Protein AF-A0A183GSJ6-F1 (afdb_monomer_lite)

Structure (mmCIF, N/CA/C/O backbone):
data_AF-A0A183GSJ6-F1
#
_entry.id   AF-A0A183GSJ6-F1
#
loop_
_atom_site.group_PDB
_atom_site.id
_atom_site.type_symbol
_atom_site.label_atom_id
_atom_site.label_alt_id
_atom_site.label_comp_id
_atom_site.label_asym_id
_atom_site.label_entity_id
_atom_site.label_seq_id
_atom_site.pdbx_PDB_ins_code
_atom_site.Cartn_x
_atom_site.Cartn_y
_atom_site.Cartn_z
_atom_site.occupancy
_atom_site.B_iso_or_equiv
_atom_site.auth_seq_id
_atom_site.auth_comp_id
_atom_site.auth_asym_id
_atom_site.auth_atom_id
_atom_site.pdbx_PDB_model_num
ATOM 1 N N . MET A 1 1 ? -0.862 12.069 58.892 1.00 37.91 1 MET A N 1
ATOM 2 C CA . MET A 1 1 ? -1.834 12.410 57.830 1.00 37.91 1 MET A CA 1
ATOM 3 C C . MET A 1 1 ? -1.106 13.245 56.789 1.00 37.91 1 MET A C 1
ATOM 5 O O . MET A 1 1 ? -0.412 14.162 57.201 1.00 37.91 1 MET A O 1
ATOM 9 N N . GLY A 1 2 ? -1.237 12.895 55.503 1.00 33.00 2 GLY A N 1
ATOM 10 C CA . GLY A 1 2 ? -0.655 13.605 54.349 1.00 33.00 2 GLY A CA 1
ATOM 11 C C . GLY A 1 2 ? 0.635 12.958 53.819 1.00 33.00 2 GLY A C 1
ATOM 12 O O . GLY A 1 2 ? 1.710 13.320 54.272 1.00 33.00 2 GLY A O 1
ATOM 13 N N . THR A 1 3 ? 0.590 11.792 53.162 1.00 33.28 3 THR A N 1
ATOM 14 C CA . THR A 1 3 ? 0.435 11.569 51.699 1.00 33.28 3 THR A CA 1
ATOM 15 C C . THR A 1 3 ? 1.531 12.226 50.859 1.00 33.28 3 THR A C 1
ATOM 17 O O . THR A 1 3 ? 1.506 13.430 50.631 1.00 33.28 3 THR A O 1
ATOM 20 N N . GLY A 1 4 ? 2.480 11.401 50.402 1.00 29.03 4 GLY A N 1
ATOM 21 C CA . GLY A 1 4 ? 3.494 11.778 49.425 1.00 29.03 4 GLY A CA 1
ATOM 22 C C . GLY A 1 4 ? 2.902 11.925 48.026 1.00 29.03 4 GLY A C 1
ATOM 23 O O . GLY A 1 4 ? 2.077 11.115 47.603 1.00 29.03 4 GLY A O 1
ATOM 24 N N . GLU A 1 5 ? 3.345 12.956 47.318 1.00 31.77 5 GLU A N 1
ATOM 25 C CA . GLU A 1 5 ? 3.058 13.154 45.904 1.00 31.77 5 GLU A CA 1
ATOM 26 C C . GLU A 1 5 ? 4.161 12.480 45.083 1.00 31.77 5 GLU A C 1
ATOM 28 O O . GLU A 1 5 ? 5.325 12.879 45.102 1.00 31.77 5 GLU A O 1
ATOM 33 N N . GLY A 1 6 ? 3.782 11.393 44.406 1.00 29.83 6 GLY A N 1
ATOM 34 C CA . GLY A 1 6 ? 4.584 10.757 43.371 1.00 29.83 6 GLY A CA 1
ATOM 35 C C . GLY A 1 6 ? 4.582 11.615 42.109 1.00 29.83 6 GLY A C 1
ATOM 36 O O . GLY A 1 6 ? 3.532 12.082 41.669 1.00 29.83 6 GLY A O 1
ATOM 37 N N . GLY A 1 7 ? 5.770 11.822 41.542 1.00 28.75 7 GLY A N 1
ATOM 38 C CA . GLY A 1 7 ? 5.957 12.543 40.288 1.00 28.75 7 GLY A CA 1
ATOM 39 C C . GLY A 1 7 ? 5.257 11.874 39.094 1.00 28.75 7 GLY A C 1
ATOM 40 O O . GLY A 1 7 ? 4.914 10.689 39.150 1.00 28.75 7 GLY A O 1
ATOM 41 N N . PRO A 1 8 ? 5.045 12.618 37.994 1.00 32.28 8 PRO A N 1
ATOM 42 C CA . PRO A 1 8 ? 4.466 12.068 36.779 1.00 32.28 8 PRO A CA 1
ATOM 43 C C . PRO A 1 8 ? 5.428 11.037 36.181 1.00 32.28 8 PRO A C 1
ATOM 45 O O . PRO A 1 8 ? 6.561 11.352 35.822 1.00 32.28 8 PRO A O 1
ATOM 48 N N . GLY A 1 9 ? 4.957 9.791 36.130 1.00 29.70 9 GLY A N 1
ATOM 49 C CA . GLY A 1 9 ? 5.697 8.647 35.623 1.00 29.70 9 GLY A CA 1
ATOM 50 C C . GLY A 1 9 ? 6.172 8.859 34.190 1.00 29.70 9 GLY A C 1
ATOM 51 O O . GLY A 1 9 ? 5.402 9.223 33.301 1.00 29.70 9 GLY A O 1
ATOM 52 N N . GLU A 1 10 ? 7.459 8.596 33.999 1.00 26.48 10 GLU A N 1
ATOM 53 C CA . GLU A 1 10 ? 8.121 8.439 32.715 1.00 26.48 10 GLU A CA 1
ATOM 54 C C . GLU A 1 10 ? 7.337 7.467 31.821 1.00 26.48 10 GLU A C 1
ATOM 56 O O . GLU A 1 10 ? 7.168 6.285 32.130 1.00 26.48 10 GLU A O 1
ATOM 61 N N . GLY A 1 11 ? 6.860 7.968 30.683 1.00 28.75 11 GLY A N 1
ATOM 62 C CA . GLY A 1 11 ? 6.334 7.141 29.609 1.00 28.75 11 GLY A CA 1
ATOM 63 C C . GLY A 1 11 ? 7.472 6.422 28.890 1.00 28.75 11 GLY A C 1
ATOM 64 O O . GLY A 1 11 ? 8.090 6.978 27.986 1.00 28.75 11 GLY A O 1
ATOM 65 N N . GLY A 1 12 ? 7.719 5.168 29.249 1.00 22.52 12 GLY A N 1
ATOM 66 C CA . GLY A 1 12 ? 8.480 4.227 28.430 1.00 22.52 12 GLY A CA 1
ATOM 67 C C . GLY A 1 12 ? 7.889 2.820 28.527 1.00 22.52 12 GLY A C 1
ATOM 68 O O . GLY A 1 12 ? 7.066 2.563 29.405 1.00 22.52 12 GLY A O 1
ATOM 69 N N . PRO A 1 13 ? 8.335 1.849 27.714 1.00 27.42 13 PRO A N 1
ATOM 70 C CA . PRO A 1 13 ? 8.697 1.879 26.298 1.00 27.42 13 PRO A CA 1
ATOM 71 C C . PRO A 1 13 ? 7.526 1.342 25.438 1.00 27.42 13 PRO A C 1
ATOM 73 O O . PRO A 1 13 ? 6.734 0.525 25.909 1.00 27.42 13 PRO A O 1
ATOM 76 N N . VAL A 1 14 ? 7.425 1.706 24.153 1.00 27.14 14 VAL A N 1
ATOM 77 C CA . VAL A 1 14 ? 6.559 0.949 23.224 1.00 27.14 14 VAL A CA 1
ATOM 78 C C . VAL A 1 14 ? 7.188 -0.438 23.053 1.00 27.14 14 VAL A C 1
ATOM 80 O O . VAL A 1 14 ? 8.215 -0.598 22.392 1.00 27.14 14 VAL A O 1
ATOM 83 N N . ARG A 1 15 ? 6.632 -1.432 23.754 1.00 22.52 15 ARG A N 1
ATOM 84 C CA . ARG A 1 15 ? 7.090 -2.824 23.728 1.00 22.52 15 ARG A CA 1
ATOM 85 C C . ARG A 1 15 ? 6.714 -3.449 22.380 1.00 22.52 15 ARG A C 1
ATOM 87 O O . ARG A 1 15 ? 5.551 -3.458 22.009 1.00 22.52 15 ARG A O 1
ATOM 94 N N . LYS A 1 16 ? 7.718 -3.960 21.662 1.00 33.56 16 LYS A N 1
ATOM 95 C CA . LYS A 1 16 ? 7.611 -4.670 20.375 1.00 33.56 16 LYS A CA 1
ATOM 96 C C . LYS A 1 16 ? 7.153 -6.123 20.580 1.00 33.56 16 LYS A C 1
ATOM 98 O O . LYS A 1 16 ? 7.916 -6.847 21.209 1.00 33.56 16 LYS A O 1
ATOM 103 N N . VAL A 1 17 ? 6.021 -6.565 20.008 1.00 28.08 17 VAL A N 1
ATOM 104 C CA . VAL A 1 17 ? 5.696 -7.979 19.654 1.00 28.08 17 VAL A CA 1
ATOM 105 C C . VAL A 1 17 ? 4.543 -7.999 18.617 1.00 28.08 17 VAL A C 1
ATOM 107 O O . VAL A 1 17 ? 3.849 -7.000 18.492 1.00 28.08 17 VAL A O 1
ATOM 110 N N . PRO A 1 18 ? 4.324 -9.111 17.893 1.00 30.48 18 PRO A N 1
ATOM 111 C CA . PRO A 1 18 ? 4.588 -9.207 16.463 1.00 30.48 18 PRO A CA 1
ATOM 112 C C . PRO A 1 18 ? 3.660 -8.309 15.626 1.00 30.48 18 PRO A C 1
ATOM 114 O O . PRO A 1 18 ? 2.442 -8.476 15.595 1.00 30.48 18 PRO A O 1
ATOM 117 N N . VAL A 1 19 ? 4.284 -7.407 14.867 1.00 42.03 19 VAL A N 1
ATOM 118 C CA . VAL A 1 19 ? 3.719 -6.900 13.613 1.00 42.03 19 VAL A CA 1
ATOM 119 C C . VAL A 1 19 ? 3.239 -8.123 12.825 1.00 42.03 19 VAL A C 1
ATOM 121 O O . VAL A 1 19 ? 3.926 -9.150 12.860 1.00 42.03 19 VAL A O 1
ATOM 124 N N . MET A 1 20 ? 2.129 -8.021 12.086 1.00 46.78 20 MET A N 1
ATOM 125 C CA . MET A 1 20 ? 2.000 -8.819 10.863 1.00 46.78 20 MET A CA 1
ATOM 126 C C . MET A 1 20 ? 3.379 -8.886 10.226 1.00 46.78 20 MET A C 1
ATOM 128 O O . MET A 1 20 ? 3.999 -7.828 10.062 1.00 46.78 20 MET A O 1
ATOM 132 N N . GLY A 1 21 ? 3.918 -10.089 10.024 1.00 43.00 21 GLY A N 1
ATOM 133 C CA . GLY A 1 21 ? 5.300 -10.222 9.595 1.00 43.00 21 GLY A CA 1
ATOM 134 C C . GLY A 1 21 ? 5.465 -9.282 8.415 1.00 43.00 21 GLY A C 1
ATOM 135 O O . GLY A 1 21 ? 4.678 -9.328 7.478 1.00 43.00 21 GLY A O 1
ATOM 136 N N . THR A 1 22 ? 6.403 -8.344 8.467 1.00 49.62 22 THR A N 1
ATOM 137 C CA . THR A 1 22 ? 6.592 -7.402 7.356 1.00 49.62 22 THR A CA 1
ATOM 138 C C . THR A 1 22 ? 6.837 -8.171 6.043 1.00 49.62 22 THR A C 1
ATOM 140 O O . THR A 1 22 ? 6.512 -7.674 4.972 1.00 49.62 22 THR A O 1
ATOM 143 N N . GLY A 1 23 ? 7.270 -9.439 6.144 1.00 50.12 23 GLY A N 1
ATOM 144 C CA . GLY A 1 23 ? 7.326 -10.445 5.078 1.00 50.12 23 GLY A CA 1
ATOM 145 C C . GLY A 1 23 ? 5.994 -11.028 4.550 1.00 50.12 23 GLY A C 1
ATOM 146 O O . GLY A 1 23 ? 6.012 -11.726 3.543 1.00 50.12 23 GLY A O 1
ATOM 147 N N . GLU A 1 24 ? 4.847 -10.788 5.186 1.00 61.75 24 GLU A N 1
ATOM 148 C CA . GLU A 1 24 ? 3.535 -11.327 4.778 1.00 61.75 24 GLU A CA 1
ATOM 149 C C . GLU A 1 24 ? 2.849 -10.413 3.746 1.00 61.75 24 GLU A C 1
ATOM 151 O O . GLU A 1 24 ? 2.163 -10.873 2.826 1.00 61.75 24 GLU A O 1
ATOM 156 N N . VAL A 1 25 ? 3.079 -9.097 3.844 1.00 57.25 25 VAL A N 1
ATOM 157 C CA . VAL A 1 25 ? 2.537 -8.115 2.888 1.00 57.25 25 VAL A CA 1
ATOM 158 C C . VAL A 1 25 ? 3.371 -8.072 1.598 1.00 57.25 25 VAL A C 1
ATOM 160 O O . VAL A 1 25 ? 2.853 -7.702 0.547 1.00 57.25 25 VAL A O 1
ATOM 163 N N . GLY A 1 26 ? 4.623 -8.533 1.631 1.00 60.94 26 GLY A N 1
ATOM 164 C CA . GLY A 1 26 ? 5.514 -8.710 0.480 1.00 60.94 26 GLY A CA 1
ATOM 165 C C . GLY A 1 26 ? 6.829 -9.371 0.900 1.00 60.94 26 GLY A C 1
ATOM 166 O O . GLY A 1 26 ? 7.130 -9.433 2.087 1.00 60.94 26 GLY A O 1
ATOM 167 N N . GLY A 1 27 ? 7.636 -9.846 -0.050 1.00 76.56 27 GLY A N 1
ATOM 168 C CA . GLY A 1 27 ? 8.960 -10.387 0.264 1.00 76.56 27 GLY A CA 1
ATOM 169 C C . GLY A 1 27 ? 9.864 -9.302 0.856 1.00 76.56 27 GLY A C 1
ATOM 170 O O . GLY A 1 27 ? 9.914 -8.186 0.338 1.00 76.56 27 GLY A O 1
ATOM 171 N N . GLY A 1 28 ? 10.569 -9.606 1.946 1.00 83.50 28 GLY A N 1
ATOM 172 C CA . GLY A 1 28 ? 11.536 -8.676 2.527 1.00 83.50 28 GLY A CA 1
ATOM 173 C C . GLY A 1 28 ? 12.713 -8.462 1.577 1.00 83.50 28 GLY A C 1
ATOM 174 O O . GLY A 1 28 ? 13.398 -9.420 1.220 1.00 83.50 28 GLY A O 1
ATOM 175 N N . VAL A 1 29 ? 12.956 -7.215 1.172 1.00 88.62 29 VAL A N 1
ATOM 176 C CA . VAL A 1 29 ? 14.112 -6.834 0.349 1.00 88.62 29 VAL A CA 1
ATOM 177 C C . VAL A 1 29 ? 14.964 -5.806 1.076 1.00 88.62 29 VAL A C 1
ATOM 179 O O . VAL A 1 29 ? 14.470 -5.044 1.908 1.00 88.62 29 VAL A O 1
ATOM 182 N N . ARG A 1 30 ? 16.252 -5.762 0.731 1.00 91.56 30 ARG A N 1
ATOM 183 C CA . ARG A 1 30 ? 17.163 -4.691 1.134 1.00 91.56 30 ARG A CA 1
ATOM 184 C C . ARG A 1 30 ? 17.463 -3.811 -0.071 1.00 91.56 30 ARG A C 1
ATOM 186 O O . ARG A 1 30 ? 17.903 -4.311 -1.105 1.00 91.56 30 ARG A O 1
ATOM 193 N N . ILE A 1 31 ? 17.213 -2.514 0.061 1.00 90.94 31 ILE A N 1
ATOM 194 C CA . ILE A 1 31 ? 17.417 -1.537 -1.009 1.00 90.94 31 ILE A CA 1
ATOM 195 C C . ILE A 1 31 ? 18.905 -1.355 -1.277 1.00 90.94 31 ILE A C 1
ATOM 197 O O . ILE A 1 31 ? 19.694 -1.199 -0.350 1.00 90.94 31 ILE A O 1
ATOM 201 N N . GLY A 1 32 ? 19.291 -1.356 -2.552 1.00 87.75 32 GLY A N 1
ATOM 202 C CA . GLY A 1 32 ? 20.685 -1.240 -2.961 1.00 87.75 32 GLY A CA 1
ATOM 203 C C . GLY A 1 32 ? 21.206 -2.503 -3.635 1.00 87.75 32 GLY A C 1
ATOM 2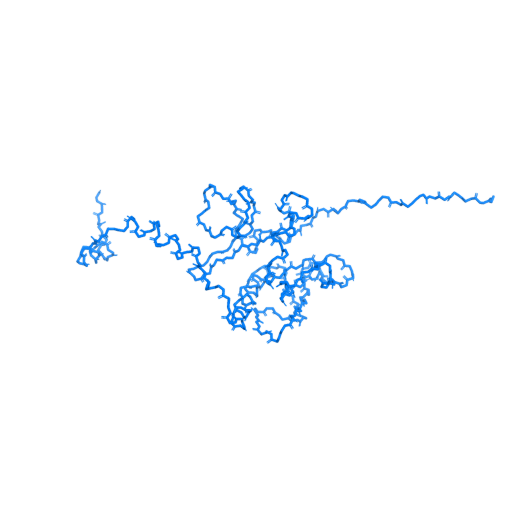04 O O . GLY A 1 32 ? 20.562 -3.053 -4.526 1.00 87.75 32 GLY A O 1
ATOM 205 N N . ARG A 1 33 ? 22.411 -2.945 -3.259 1.00 82.38 33 ARG A N 1
ATOM 206 C CA . ARG A 1 33 ? 23.098 -4.054 -3.938 1.00 82.38 33 ARG A CA 1
ATOM 207 C C . ARG A 1 33 ? 22.269 -5.337 -3.865 1.00 82.38 33 ARG A C 1
ATOM 209 O O . ARG A 1 33 ? 22.080 -5.901 -2.793 1.00 82.38 33 ARG A O 1
ATOM 216 N N . GLY A 1 34 ? 21.859 -5.817 -5.037 1.00 85.25 34 GLY A N 1
ATOM 217 C CA . GLY A 1 34 ? 21.083 -7.047 -5.205 1.00 85.25 34 GLY A CA 1
ATOM 218 C C . GLY A 1 34 ? 19.575 -6.833 -5.369 1.00 85.25 34 GLY A C 1
ATOM 219 O O . GLY A 1 34 ? 18.879 -7.798 -5.667 1.00 85.25 34 GLY A O 1
ATOM 220 N N . HIS A 1 35 ? 19.070 -5.603 -5.228 1.00 89.94 35 HIS A N 1
ATOM 221 C CA . HIS A 1 35 ? 17.684 -5.260 -5.543 1.00 89.94 35 HIS A CA 1
ATOM 222 C C . HIS A 1 35 ? 17.620 -4.337 -6.765 1.00 89.94 35 HIS A C 1
ATOM 224 O O . HIS A 1 35 ? 18.039 -3.185 -6.706 1.00 89.94 35 HIS A O 1
ATOM 230 N N . GLU A 1 36 ? 17.072 -4.846 -7.868 1.00 87.75 36 GLU A N 1
ATOM 231 C CA . GLU A 1 36 ? 16.917 -4.107 -9.136 1.00 87.75 36 GLU A CA 1
ATOM 232 C C . GLU A 1 36 ? 15.496 -3.542 -9.331 1.00 87.75 36 GLU A C 1
ATOM 234 O O . GLU A 1 36 ? 15.208 -2.856 -10.316 1.00 87.75 36 GLU A O 1
ATOM 239 N N . GLY A 1 37 ? 14.594 -3.834 -8.391 1.00 89.94 37 GLY A N 1
ATOM 240 C CA . GLY A 1 37 ? 13.210 -3.377 -8.408 1.00 89.94 37 GLY A CA 1
ATOM 241 C C . GLY A 1 37 ? 13.047 -1.909 -8.021 1.00 89.94 37 GLY A C 1
ATOM 242 O O . GLY A 1 37 ? 14.006 -1.201 -7.707 1.00 89.94 37 GLY A O 1
ATOM 243 N N . TYR A 1 38 ? 11.801 -1.444 -8.071 1.00 91.62 38 TYR A N 1
ATOM 244 C CA . TYR A 1 38 ? 11.425 -0.085 -7.705 1.00 91.62 38 TYR A CA 1
ATOM 245 C C . TYR A 1 38 ? 11.759 0.216 -6.230 1.00 91.62 38 TYR A C 1
ATOM 247 O O . TYR A 1 38 ? 11.144 -0.371 -5.337 1.00 91.62 38 TYR A O 1
ATOM 255 N N . PRO A 1 39 ? 12.662 1.177 -5.941 1.00 91.62 39 PRO A N 1
ATOM 256 C CA . PRO A 1 39 ? 13.169 1.382 -4.586 1.00 91.62 39 PRO A CA 1
ATOM 257 C C . PRO A 1 39 ? 12.289 2.285 -3.708 1.00 91.62 39 PRO A C 1
ATOM 259 O O . PRO A 1 39 ? 12.657 2.563 -2.571 1.00 91.62 39 PRO A O 1
ATOM 262 N N . GLY A 1 40 ? 11.184 2.836 -4.226 1.00 90.44 40 GLY A N 1
ATOM 263 C CA . GLY A 1 40 ? 10.295 3.719 -3.449 1.00 90.44 40 GLY A CA 1
ATOM 264 C C . GLY A 1 40 ? 10.908 5.051 -3.007 1.00 90.44 40 GLY A C 1
ATOM 265 O O . GLY A 1 40 ? 10.308 5.778 -2.231 1.00 90.44 40 GLY A O 1
ATOM 266 N N . GLY A 1 41 ? 12.116 5.392 -3.467 1.00 90.19 41 GLY A N 1
ATOM 267 C CA . GLY A 1 41 ? 12.860 6.531 -2.919 1.00 90.19 41 GLY A CA 1
ATOM 268 C C . GLY A 1 41 ? 13.405 6.285 -1.506 1.00 90.19 41 GLY A C 1
ATOM 269 O O . GLY A 1 41 ? 13.804 7.237 -0.832 1.00 90.19 41 GLY A O 1
ATOM 270 N N . LEU A 1 42 ? 13.438 5.027 -1.051 1.00 90.50 42 LEU A N 1
ATOM 271 C CA . LEU A 1 42 ? 14.088 4.652 0.197 1.00 90.50 42 LEU A CA 1
ATOM 272 C C . LEU A 1 42 ? 15.617 4.770 0.092 1.00 90.50 42 LEU A C 1
ATOM 274 O O . LEU A 1 42 ? 16.188 4.528 -0.977 1.00 90.50 42 LEU A O 1
ATOM 278 N N . PRO A 1 43 ? 16.304 5.104 1.200 1.00 89.19 43 PRO A N 1
ATOM 279 C CA . PRO A 1 43 ? 17.759 5.095 1.246 1.00 89.19 43 PRO A CA 1
ATOM 280 C C . PRO A 1 43 ? 18.345 3.703 0.989 1.00 89.19 43 PRO A C 1
ATOM 282 O O . PRO A 1 43 ? 17.723 2.675 1.272 1.00 89.19 43 PRO A O 1
ATOM 285 N N . TYR A 1 44 ? 19.591 3.683 0.525 1.00 90.12 44 TYR A N 1
ATOM 286 C CA . TYR A 1 44 ? 20.392 2.467 0.416 1.00 90.12 44 TYR A CA 1
ATOM 287 C C . TYR A 1 44 ? 20.491 1.740 1.777 1.00 90.12 44 TYR A C 1
ATOM 289 O O . TYR A 1 44 ? 20.501 2.385 2.824 1.00 90.12 44 TYR A O 1
ATOM 297 N N . ASP A 1 45 ? 20.539 0.407 1.751 1.00 89.38 45 ASP A N 1
ATOM 298 C CA . ASP A 1 45 ? 20.517 -0.518 2.896 1.00 89.38 45 ASP A CA 1
ATOM 299 C C . ASP A 1 45 ? 19.228 -0.522 3.743 1.00 89.38 45 ASP A C 1
ATOM 301 O O . ASP A 1 45 ? 19.168 -1.193 4.775 1.00 89.38 45 ASP A O 1
ATOM 305 N N . THR A 1 46 ? 18.157 0.145 3.299 1.00 90.31 46 THR A N 1
ATOM 306 C CA . THR A 1 46 ? 16.852 0.072 3.979 1.00 90.31 46 THR A CA 1
ATOM 307 C C . THR A 1 46 ? 16.178 -1.276 3.722 1.00 90.31 46 THR A C 1
ATOM 309 O O . THR A 1 46 ? 16.089 -1.717 2.577 1.00 90.31 46 THR A O 1
ATOM 312 N N . GLU A 1 47 ? 15.664 -1.922 4.770 1.00 91.50 47 GLU A N 1
ATOM 313 C CA . GLU A 1 47 ? 14.822 -3.114 4.636 1.00 91.50 47 GLU A CA 1
ATOM 314 C C . GLU A 1 47 ? 13.353 -2.731 4.489 1.00 91.50 47 GLU A C 1
ATOM 316 O O . GLU A 1 47 ? 12.801 -2.011 5.324 1.00 91.50 47 GLU A O 1
ATOM 321 N N . ALA A 1 48 ? 12.691 -3.249 3.460 1.00 90.69 48 ALA A N 1
ATOM 322 C CA . ALA A 1 48 ? 11.289 -2.959 3.199 1.00 90.69 48 ALA A CA 1
ATOM 323 C C . ALA A 1 48 ? 10.551 -4.187 2.648 1.00 90.69 48 ALA A C 1
ATOM 325 O O . ALA A 1 48 ? 11.137 -4.977 1.903 1.00 90.69 48 ALA A O 1
ATOM 326 N N . PRO A 1 49 ? 9.258 -4.351 2.973 1.00 93.12 49 PRO A N 1
ATOM 327 C CA . PRO A 1 49 ? 8.379 -5.249 2.242 1.00 93.12 49 PRO A CA 1
ATOM 328 C C . PRO A 1 49 ? 8.239 -4.779 0.803 1.00 93.12 49 PRO A C 1
ATOM 330 O O . PRO A 1 49 ? 7.924 -3.612 0.547 1.00 93.12 49 PRO A O 1
ATOM 333 N N . TYR A 1 50 ? 8.428 -5.704 -0.126 1.00 92.44 50 TYR A N 1
ATOM 334 C CA . TYR A 1 50 ? 8.332 -5.436 -1.547 1.00 92.44 50 TYR A CA 1
ATOM 335 C C . TYR A 1 50 ? 7.537 -6.535 -2.246 1.00 92.44 50 TYR A C 1
ATOM 337 O O . TYR A 1 50 ? 7.656 -7.726 -1.950 1.00 92.44 50 TYR A O 1
ATOM 345 N N . TYR A 1 51 ? 6.702 -6.125 -3.188 1.00 91.75 51 TYR A N 1
ATOM 346 C CA . TYR A 1 51 ? 5.907 -7.009 -4.018 1.00 91.75 51 TYR A CA 1
ATOM 347 C C . TYR A 1 51 ? 6.071 -6.616 -5.481 1.00 91.75 51 TYR A C 1
ATOM 349 O O . TYR A 1 51 ? 5.972 -5.440 -5.834 1.00 91.75 51 TYR A O 1
ATOM 357 N N . ALA A 1 52 ? 6.270 -7.616 -6.335 1.00 90.62 52 ALA A N 1
ATOM 358 C CA . ALA A 1 52 ? 6.348 -7.437 -7.773 1.00 90.62 52 ALA A CA 1
ATOM 359 C C . ALA A 1 52 ? 5.508 -8.480 -8.505 1.00 90.62 52 ALA A C 1
ATOM 361 O O . ALA A 1 52 ? 5.557 -9.673 -8.211 1.00 90.62 52 ALA A O 1
ATOM 362 N N . ALA A 1 53 ? 4.789 -7.998 -9.506 1.00 89.06 53 ALA A N 1
ATOM 363 C CA . ALA A 1 53 ? 4.100 -8.755 -10.534 1.00 89.06 53 ALA A CA 1
ATOM 364 C C . ALA A 1 53 ? 4.485 -8.166 -11.907 1.00 89.06 53 ALA A C 1
ATOM 366 O O . ALA A 1 53 ? 5.060 -7.075 -11.972 1.00 89.06 53 ALA A O 1
ATOM 367 N N . PRO A 1 54 ? 4.178 -8.837 -13.032 1.00 85.69 54 PRO A N 1
ATOM 368 C CA . PRO A 1 54 ? 4.530 -8.331 -14.361 1.00 85.69 54 PRO A CA 1
ATOM 369 C C . PRO A 1 54 ? 4.036 -6.903 -14.659 1.00 85.69 54 PRO A C 1
ATOM 371 O O . PRO A 1 54 ? 4.687 -6.178 -15.414 1.00 85.69 54 PRO A O 1
ATOM 374 N N . ASP A 1 55 ? 2.915 -6.495 -14.055 1.00 85.00 55 ASP A N 1
ATOM 375 C CA . ASP A 1 55 ? 2.235 -5.213 -14.268 1.00 85.00 55 ASP A CA 1
ATOM 376 C C . ASP A 1 55 ? 2.265 -4.272 -13.046 1.00 85.00 55 ASP A C 1
ATOM 378 O O . ASP A 1 55 ? 1.666 -3.196 -13.085 1.00 85.00 55 ASP A O 1
ATOM 382 N N . THR A 1 56 ? 2.908 -4.668 -11.943 1.00 89.44 56 THR A N 1
ATOM 383 C CA . THR A 1 56 ? 2.813 -3.951 -10.664 1.00 89.44 56 THR A CA 1
ATOM 384 C C . THR A 1 56 ? 4.098 -4.099 -9.863 1.00 89.44 56 THR A C 1
ATOM 386 O O . THR A 1 56 ? 4.601 -5.201 -9.685 1.00 89.44 56 THR A O 1
ATOM 389 N N . GLU A 1 57 ? 4.590 -2.995 -9.312 1.00 91.56 57 GLU A N 1
ATOM 390 C CA . GLU A 1 57 ? 5.585 -3.003 -8.240 1.00 91.56 57 GLU A CA 1
ATOM 391 C C . GLU A 1 57 ? 5.046 -2.181 -7.075 1.00 91.56 57 GLU A C 1
ATOM 393 O O . GLU A 1 57 ? 4.467 -1.110 -7.278 1.00 91.56 57 GLU A O 1
ATOM 398 N N . LEU A 1 58 ? 5.228 -2.694 -5.865 1.00 92.38 58 LEU A N 1
ATOM 399 C CA . LEU A 1 58 ? 4.797 -2.073 -4.624 1.00 92.38 58 LEU A CA 1
ATOM 400 C C . LEU A 1 58 ? 5.906 -2.221 -3.590 1.00 92.38 58 LEU A C 1
ATOM 402 O O . LEU A 1 58 ? 6.460 -3.303 -3.410 1.00 92.38 58 LEU A O 1
ATOM 406 N N . ILE A 1 59 ? 6.180 -1.138 -2.879 1.00 93.50 59 ILE A N 1
ATOM 407 C CA . ILE A 1 59 ? 7.105 -1.115 -1.757 1.00 93.50 59 ILE A CA 1
ATOM 408 C C . ILE A 1 59 ? 6.451 -0.388 -0.591 1.00 93.50 59 ILE A C 1
ATOM 410 O O . ILE A 1 59 ? 5.772 0.617 -0.791 1.00 93.50 59 ILE A O 1
ATOM 414 N N . PHE A 1 60 ? 6.628 -0.913 0.619 1.00 93.69 60 PHE A N 1
ATOM 415 C CA . PHE A 1 60 ? 6.037 -0.336 1.822 1.00 93.69 60 PHE A CA 1
ATOM 416 C C . PHE A 1 60 ? 7.063 0.481 2.607 1.00 93.69 60 PHE A C 1
ATOM 418 O O . PHE A 1 60 ? 8.094 -0.038 3.041 1.00 93.69 60 PHE A O 1
ATOM 425 N N . HIS A 1 61 ? 6.739 1.746 2.877 1.00 93.81 61 HIS A N 1
ATOM 426 C CA . HIS A 1 61 ? 7.473 2.580 3.825 1.00 93.81 61 HIS A CA 1
ATOM 427 C C . HIS A 1 61 ? 7.096 2.216 5.268 1.00 93.81 61 HIS A C 1
ATOM 429 O O . HIS A 1 61 ? 6.184 2.781 5.869 1.00 93.81 61 HIS A O 1
ATOM 435 N N . VAL A 1 62 ? 7.806 1.246 5.848 1.00 92.19 62 VAL A N 1
ATOM 436 C CA . VAL A 1 62 ? 7.533 0.777 7.215 1.00 92.19 62 VAL A CA 1
ATOM 437 C C . VAL A 1 62 ? 8.209 1.688 8.241 1.00 92.19 62 VAL A C 1
ATOM 439 O O . VAL A 1 62 ? 9.433 1.722 8.357 1.00 92.19 62 VAL A O 1
ATOM 442 N N . SER A 1 63 ? 7.417 2.393 9.050 1.00 89.38 63 SER A N 1
ATOM 443 C CA . SER A 1 63 ? 7.900 3.402 10.011 1.00 89.38 63 SER A CA 1
ATOM 444 C C . SER A 1 63 ? 8.960 2.904 11.006 1.00 89.38 63 SER A C 1
ATOM 446 O O . SER A 1 63 ? 9.853 3.662 11.405 1.00 89.38 63 SER A O 1
ATOM 448 N N . THR A 1 64 ? 8.889 1.628 11.392 1.00 87.19 64 THR A N 1
ATOM 449 C CA . THR A 1 64 ? 9.842 0.971 12.298 1.00 87.19 64 THR A CA 1
ATOM 450 C C . THR A 1 64 ? 11.138 0.540 11.613 1.00 87.19 64 THR A C 1
ATOM 452 O O . THR A 1 64 ? 12.128 0.331 12.311 1.00 87.19 64 THR A O 1
ATOM 455 N N . HIS A 1 65 ? 11.150 0.431 10.281 1.00 86.81 65 HIS A N 1
ATOM 456 C CA . HIS A 1 65 ? 12.335 0.103 9.483 1.00 86.81 65 HIS A CA 1
ATOM 457 C C . HIS A 1 65 ? 13.096 1.358 9.028 1.00 86.81 65 HIS A C 1
ATOM 459 O O . HIS A 1 65 ? 14.279 1.284 8.708 1.00 86.81 65 HIS A O 1
ATOM 465 N N . LEU A 1 66 ? 12.440 2.523 9.024 1.00 86.06 66 LEU A N 1
ATOM 466 C CA . LEU A 1 66 ? 13.087 3.791 8.698 1.00 86.06 66 LEU A CA 1
ATOM 467 C C . LEU A 1 66 ? 14.025 4.243 9.825 1.00 86.06 66 LEU A C 1
ATOM 469 O O . LEU A 1 66 ? 13.653 4.264 11.006 1.00 86.06 66 LEU A O 1
ATOM 473 N N . SER A 1 67 ? 15.231 4.659 9.448 1.00 85.00 67 SER A N 1
ATOM 474 C CA . SER A 1 67 ? 16.212 5.288 10.331 1.00 85.00 67 SER A CA 1
ATOM 475 C C . SER A 1 67 ? 16.020 6.811 10.387 1.00 85.00 67 SER A C 1
ATOM 477 O O . SER A 1 67 ? 15.258 7.386 9.610 1.00 85.00 67 SER A O 1
ATOM 479 N N . GLY A 1 68 ? 16.690 7.465 11.338 1.00 85.50 68 GLY A N 1
ATOM 480 C CA . GLY A 1 68 ? 16.661 8.922 11.470 1.00 85.50 68 GLY A CA 1
ATOM 481 C C . GLY A 1 68 ? 15.632 9.472 12.457 1.00 85.50 68 GLY A C 1
ATOM 482 O O . GLY A 1 68 ? 14.920 8.726 13.140 1.00 85.50 68 GLY A O 1
ATOM 483 N N . ASP A 1 69 ? 15.600 10.801 12.552 1.00 88.38 69 ASP A N 1
ATOM 484 C CA . ASP A 1 69 ? 14.667 11.536 13.403 1.00 88.38 69 ASP A CA 1
ATOM 485 C C . ASP A 1 69 ? 13.232 11.510 12.845 1.00 88.38 69 ASP A C 1
ATOM 487 O O . ASP A 1 69 ? 12.957 10.998 11.757 1.00 88.38 69 ASP A O 1
ATOM 491 N N . VAL A 1 70 ? 12.286 12.057 13.612 1.00 83.38 70 VAL A N 1
ATOM 492 C CA . VAL A 1 70 ? 10.876 12.123 13.204 1.00 83.38 70 VAL A CA 1
ATOM 493 C C . VAL A 1 70 ? 10.760 12.805 11.836 1.00 83.38 70 VAL A C 1
ATOM 495 O O . VAL A 1 70 ? 10.195 12.231 10.911 1.00 83.38 70 VAL A O 1
ATOM 498 N N . THR A 1 71 ? 11.374 13.970 11.656 1.00 84.56 71 THR A N 1
ATOM 499 C CA . THR A 1 71 ? 11.310 14.744 10.409 1.00 84.56 71 THR A CA 1
ATOM 500 C C . THR A 1 71 ? 11.765 13.945 9.184 1.00 84.56 71 THR A C 1
ATOM 502 O O . THR A 1 71 ? 11.150 14.039 8.122 1.00 84.56 71 THR A O 1
ATOM 505 N N . GLN A 1 72 ? 12.822 13.141 9.308 1.00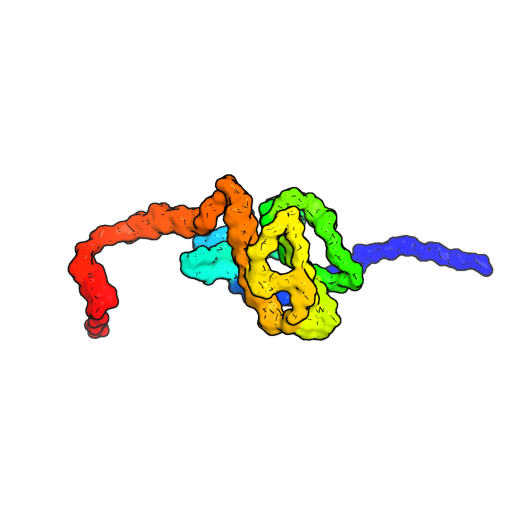 84.06 72 GLN A N 1
ATOM 506 C CA . GLN A 1 72 ? 13.334 12.289 8.234 1.00 84.06 72 GLN A CA 1
ATOM 507 C C . GLN A 1 72 ? 12.346 11.179 7.872 1.00 84.06 72 GLN A C 1
ATOM 509 O O . GLN A 1 72 ? 12.029 11.011 6.696 1.00 84.06 72 GLN A O 1
ATOM 514 N N . LYS A 1 73 ? 11.782 10.482 8.865 1.00 85.00 73 LYS A N 1
ATOM 515 C CA . LYS A 1 73 ? 10.769 9.437 8.629 1.00 85.00 73 LYS A CA 1
ATOM 516 C C . LYS A 1 73 ? 9.518 9.994 7.952 1.00 85.00 73 LYS A C 1
ATOM 518 O O . LYS A 1 73 ? 8.954 9.361 7.060 1.00 85.00 73 LYS A O 1
ATOM 523 N N . TRP A 1 74 ? 9.125 11.209 8.331 1.00 84.38 74 TRP A N 1
ATOM 524 C CA . TRP A 1 74 ? 7.981 11.912 7.755 1.00 84.38 74 TRP A CA 1
ATOM 525 C C . TRP A 1 74 ? 8.140 12.230 6.268 1.00 84.38 74 TRP A C 1
ATOM 527 O O . TRP A 1 74 ? 7.142 12.250 5.556 1.00 84.38 74 TRP A O 1
ATOM 537 N N . LYS A 1 75 ? 9.365 12.425 5.766 1.00 85.56 75 LYS A N 1
ATOM 538 C CA . LYS A 1 75 ? 9.600 12.646 4.328 1.00 85.56 75 LYS A CA 1
ATOM 539 C C . LYS A 1 75 ? 9.287 11.420 3.473 1.00 85.56 75 LYS A C 1
ATOM 541 O O . LYS A 1 75 ? 9.002 11.581 2.291 1.00 85.56 75 LYS A O 1
ATOM 546 N N . HIS A 1 76 ? 9.356 10.226 4.054 1.00 83.38 76 HIS A N 1
ATOM 547 C CA . HIS A 1 76 ? 9.020 8.989 3.359 1.00 83.38 76 HIS A CA 1
ATOM 548 C C . HIS A 1 76 ? 7.529 8.687 3.506 1.00 83.38 76 HIS A C 1
ATOM 550 O O . HIS A 1 76 ? 6.815 8.673 2.517 1.00 83.38 76 HIS A O 1
ATOM 556 N N . ILE A 1 77 ? 7.041 8.563 4.743 1.00 86.69 77 ILE A N 1
ATOM 557 C CA . ILE A 1 77 ? 5.656 8.141 5.015 1.00 86.69 77 ILE A CA 1
ATOM 558 C C . ILE A 1 77 ? 4.649 9.229 4.632 1.00 86.69 77 ILE A C 1
ATOM 560 O O . ILE A 1 77 ? 3.578 8.948 4.121 1.00 86.69 77 ILE A O 1
ATOM 564 N N . GLY A 1 78 ? 4.966 10.496 4.906 1.00 87.06 78 GLY A N 1
ATOM 565 C CA . GLY A 1 78 ? 3.999 11.582 4.789 1.00 87.06 78 GLY A CA 1
ATOM 566 C C . GLY A 1 78 ? 3.601 11.921 3.355 1.00 87.06 78 GLY A C 1
ATOM 567 O O . GLY A 1 78 ? 2.647 12.670 3.188 1.00 87.06 78 GLY A O 1
ATOM 568 N N . ASN A 1 79 ? 4.313 11.415 2.346 1.00 89.38 79 ASN A N 1
ATOM 569 C CA . ASN A 1 79 ? 4.072 11.718 0.933 1.00 89.38 79 ASN A CA 1
ATOM 570 C C . ASN A 1 79 ? 3.290 10.622 0.195 1.00 89.38 79 ASN A C 1
ATOM 572 O O . ASN A 1 79 ? 3.043 10.777 -1.001 1.00 89.38 79 ASN A O 1
ATOM 576 N N . ASP A 1 80 ? 2.910 9.545 0.883 1.00 91.44 80 ASP A N 1
ATOM 577 C CA . ASP A 1 80 ? 2.201 8.423 0.275 1.00 91.44 80 ASP A CA 1
ATOM 578 C C . ASP A 1 80 ? 0.690 8.696 0.201 1.00 91.44 80 ASP A C 1
ATOM 580 O O . ASP A 1 80 ? 0.092 9.286 1.104 1.00 91.44 80 ASP A O 1
ATOM 584 N N . GLU A 1 81 ? 0.048 8.251 -0.882 1.00 92.56 81 GLU A N 1
ATOM 585 C CA . GLU A 1 81 ? -1.390 8.455 -1.084 1.00 92.56 81 GLU A CA 1
ATOM 586 C C . GLU A 1 81 ? -2.265 7.464 -0.302 1.00 92.56 81 GLU A C 1
ATOM 588 O O . GLU A 1 81 ? -3.401 7.781 0.066 1.00 92.56 81 GLU A O 1
ATOM 593 N N . VAL A 1 82 ? -1.729 6.267 -0.034 1.00 95.00 82 VAL A N 1
ATOM 594 C CA . VAL A 1 82 ? 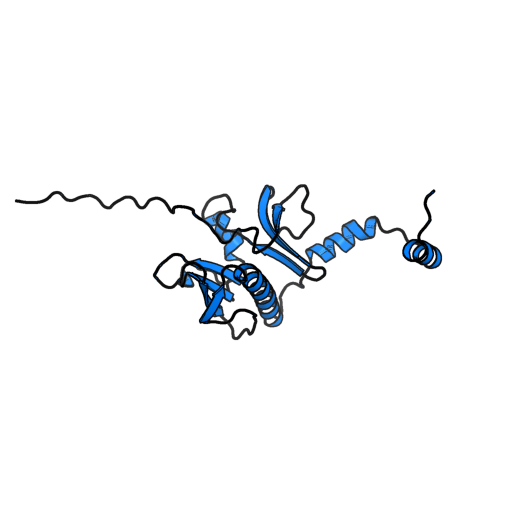-2.390 5.202 0.729 1.00 95.00 82 VAL A CA 1
ATOM 595 C C . VAL A 1 82 ? -1.589 4.909 1.988 1.00 95.00 82 VAL A C 1
ATOM 597 O O . VAL A 1 82 ? -0.432 4.504 1.913 1.00 95.00 82 VAL A O 1
ATOM 600 N N . HIS A 1 83 ? -2.215 5.052 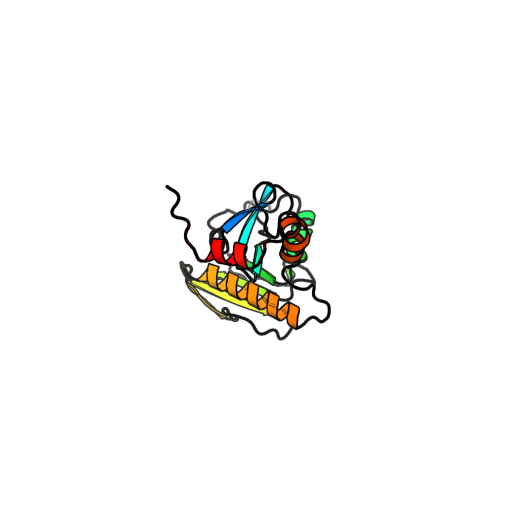3.151 1.00 95.56 83 HIS A N 1
ATOM 601 C CA . HIS A 1 83 ? -1.626 4.680 4.433 1.00 95.56 83 HIS A CA 1
ATOM 602 C C . HIS A 1 83 ? -2.304 3.432 4.994 1.00 95.56 83 HIS A C 1
ATOM 604 O O . HIS A 1 83 ? -3.531 3.338 5.009 1.00 95.56 83 HIS A O 1
ATOM 610 N N . VAL A 1 84 ? -1.502 2.510 5.528 1.00 96.06 84 VAL A N 1
ATOM 611 C CA . VAL A 1 84 ? -1.982 1.378 6.328 1.00 96.06 84 VAL A CA 1
ATOM 612 C C . VAL A 1 84 ? -1.502 1.563 7.760 1.00 96.06 84 VAL A C 1
ATOM 614 O O . VAL A 1 84 ? -0.308 1.731 8.006 1.00 96.06 84 VAL A O 1
ATOM 617 N N . VAL A 1 85 ? -2.431 1.534 8.708 1.00 94.56 85 VAL A N 1
ATOM 618 C CA . VAL A 1 85 ? -2.154 1.723 10.130 1.00 94.56 85 VAL A CA 1
ATOM 619 C C . VAL A 1 85 ? -2.552 0.477 10.894 1.00 94.56 85 VAL A C 1
ATOM 621 O O . VAL A 1 85 ? -3.701 0.058 10.856 1.00 94.56 85 VAL A O 1
ATOM 624 N N . TRP A 1 86 ? -1.609 -0.072 11.647 1.00 91.38 86 TRP A N 1
ATOM 625 C CA . TRP A 1 86 ? -1.886 -1.082 12.659 1.00 91.38 86 TRP A CA 1
ATOM 626 C C . TRP A 1 86 ? -2.146 -0.398 14.000 1.00 91.38 86 TRP A C 1
ATOM 628 O O . TRP A 1 86 ? -1.260 0.282 14.523 1.00 91.38 86 TRP A O 1
ATOM 638 N N . SER A 1 87 ? -3.348 -0.558 14.555 1.00 87.12 87 SER A N 1
ATOM 639 C CA . SER A 1 87 ? -3.704 0.011 15.856 1.00 87.12 87 SER A CA 1
ATOM 640 C C . SER A 1 87 ? -3.843 -1.077 16.915 1.00 87.12 87 SER A C 1
ATOM 642 O O . SER A 1 87 ? -4.712 -1.944 16.837 1.00 87.12 87 SER A O 1
ATOM 644 N N . GLU A 1 88 ? -3.020 -0.974 17.957 1.00 83.44 88 GLU A N 1
ATOM 645 C CA . GLU A 1 88 ? -3.164 -1.752 19.198 1.00 83.44 88 GLU A CA 1
ATOM 646 C C . GLU A 1 88 ? -3.903 -0.970 20.289 1.00 83.44 88 GLU A C 1
ATOM 648 O O . GLU A 1 88 ? -4.170 -1.480 21.378 1.00 83.44 88 GLU A O 1
ATOM 653 N N . HIS A 1 89 ? -4.217 0.296 20.020 1.00 80.31 89 HIS A N 1
ATOM 654 C CA . HIS A 1 89 ? -4.902 1.143 20.976 1.00 80.31 89 HIS A CA 1
ATOM 655 C C . HIS A 1 89 ? -6.393 0.813 21.020 1.00 80.31 89 HIS A C 1
ATOM 657 O O . HIS A 1 89 ? -7.034 0.591 19.999 1.00 80.31 89 HIS A O 1
ATOM 663 N N . SER A 1 90 ? -6.964 0.871 22.225 1.00 76.62 90 SER A N 1
ATOM 664 C CA . SER A 1 90 ? -8.409 0.740 22.443 1.00 76.62 90 SER A CA 1
ATOM 665 C C . SER A 1 90 ? -9.211 1.928 21.908 1.00 76.62 90 SER A C 1
ATOM 667 O O . SER A 1 90 ? -10.428 1.841 21.760 1.00 76.62 90 SER A O 1
ATOM 669 N N . LYS A 1 91 ? -8.542 3.057 21.656 1.00 86.44 91 LYS A N 1
ATOM 670 C CA . LYS A 1 91 ? -9.155 4.244 21.065 1.00 86.44 91 LYS A CA 1
ATOM 671 C C . LYS A 1 91 ? -9.069 4.155 19.541 1.00 86.44 91 LYS A C 1
ATOM 673 O O . LYS A 1 91 ? -7.998 3.800 19.044 1.00 86.44 91 LYS A O 1
ATOM 678 N N . PRO A 1 92 ? -10.130 4.555 18.815 1.00 86.00 92 PRO A N 1
ATOM 679 C CA . PRO A 1 92 ? -10.078 4.650 17.364 1.00 86.00 92 PRO A CA 1
ATOM 680 C C . PRO A 1 92 ? -8.891 5.504 16.924 1.00 86.00 92 PRO A C 1
ATOM 682 O O . PRO A 1 92 ? -8.668 6.595 17.463 1.00 86.00 92 PRO A O 1
ATOM 685 N N . TYR A 1 93 ? -8.136 5.015 15.938 1.00 90.62 93 TYR A N 1
ATOM 686 C CA . TYR A 1 93 ? -7.090 5.819 15.310 1.00 90.62 93 TYR A CA 1
ATOM 687 C C . TYR A 1 93 ? -7.697 7.117 14.763 1.00 90.62 93 TYR A C 1
ATOM 689 O O . TYR A 1 93 ? -8.839 7.124 14.313 1.00 90.62 93 TYR A O 1
ATOM 697 N N . ARG A 1 94 ? -6.960 8.222 14.795 1.00 89.06 94 ARG A N 1
ATOM 698 C CA . ARG A 1 94 ? -7.431 9.504 14.255 1.00 89.06 94 ARG A CA 1
ATOM 699 C C . ARG A 1 94 ? -6.597 9.875 13.045 1.00 89.06 94 ARG A C 1
ATOM 701 O O . ARG A 1 94 ? -5.372 9.853 13.156 1.00 89.06 94 ARG A O 1
ATOM 708 N N . ARG A 1 95 ? -7.228 10.268 11.937 1.00 87.88 95 ARG A N 1
ATOM 709 C CA . ARG A 1 95 ? -6.535 10.691 10.709 1.00 87.88 95 ARG A CA 1
ATOM 710 C C . ARG A 1 95 ? -5.509 11.794 10.972 1.00 87.88 95 ARG A C 1
ATOM 712 O O . ARG A 1 95 ? -4.395 11.734 10.464 1.00 87.88 95 ARG A O 1
ATOM 719 N N . GLU A 1 96 ? -5.846 12.738 11.850 1.00 88.19 96 GLU A N 1
ATOM 720 C CA . GLU A 1 96 ? -4.962 13.844 12.250 1.00 88.19 96 GLU A CA 1
ATOM 721 C C . GLU A 1 96 ? -3.652 13.396 12.930 1.00 88.19 96 GLU A C 1
ATOM 723 O O . GLU A 1 96 ? -2.744 14.209 13.085 1.00 88.19 96 GLU A O 1
ATOM 728 N N . THR A 1 97 ? -3.530 12.125 13.336 1.00 86.75 97 THR A N 1
ATOM 729 C CA . THR A 1 97 ? -2.306 11.582 13.954 1.00 86.75 97 THR A CA 1
ATOM 730 C C . THR A 1 97 ? -1.105 11.704 13.018 1.00 86.75 97 THR A C 1
ATOM 732 O O . THR A 1 97 ? -0.007 12.024 13.469 1.00 86.75 97 THR A O 1
ATOM 735 N N . ILE A 1 98 ? -1.313 11.492 11.713 1.00 82.12 98 ILE A N 1
ATOM 736 C CA . ILE A 1 98 ? -0.334 11.824 10.675 1.00 82.12 98 ILE A CA 1
ATOM 737 C C . ILE A 1 98 ? -0.918 12.982 9.869 1.00 82.12 98 ILE A C 1
ATOM 739 O O . ILE A 1 98 ? -1.613 12.791 8.875 1.00 82.12 98 ILE A O 1
ATOM 743 N N . ALA A 1 99 ? -0.641 14.201 10.329 1.00 83.31 99 ALA A N 1
ATOM 744 C CA . ALA A 1 99 ? -0.995 15.446 9.660 1.00 83.31 99 ALA A CA 1
ATOM 745 C C . ALA A 1 99 ? -0.272 15.596 8.307 1.00 83.31 99 ALA A C 1
ATOM 747 O O . ALA A 1 99 ? 0.745 16.279 8.187 1.00 83.31 99 ALA A O 1
ATOM 748 N N . THR A 1 100 ? -0.810 14.952 7.274 1.00 86.88 100 THR A N 1
ATOM 749 C CA . THR A 1 100 ? -0.397 15.117 5.881 1.00 86.88 100 THR A CA 1
ATOM 750 C C . THR A 1 100 ? -1.598 15.430 4.996 1.00 86.88 100 THR A C 1
ATOM 752 O O . THR A 1 100 ? -2.720 15.012 5.269 1.00 86.88 100 THR A O 1
ATOM 755 N N . LYS A 1 101 ? -1.343 16.163 3.911 1.00 89.50 101 LYS A N 1
ATOM 756 C CA . LYS A 1 101 ? -2.313 16.429 2.844 1.00 89.50 101 LYS A CA 1
ATOM 757 C C . LYS A 1 101 ? -2.293 15.381 1.726 1.00 89.50 101 LYS A C 1
ATOM 759 O O . LYS A 1 101 ? -3.064 15.518 0.789 1.00 89.50 101 LYS A O 1
ATOM 764 N N . PHE A 1 102 ? -1.342 14.445 1.764 1.00 88.19 102 PHE A N 1
ATOM 765 C CA . PHE A 1 102 ? -1.129 13.473 0.689 1.00 88.19 102 PHE A CA 1
ATOM 766 C C . PHE A 1 102 ? -1.859 12.157 0.933 1.00 88.19 102 PHE A C 1
ATOM 768 O O . PHE A 1 102 ? -2.270 11.522 -0.028 1.00 88.19 102 PHE A O 1
ATOM 775 N N . CYS A 1 103 ? -2.061 11.779 2.199 1.00 91.00 103 CYS A N 1
ATOM 776 C CA . CYS A 1 103 ? -2.859 10.613 2.543 1.00 91.00 103 CYS A CA 1
ATOM 777 C C . CYS A 1 103 ? -4.307 10.876 2.141 1.00 91.00 103 CYS A C 1
ATOM 779 O O . CYS A 1 103 ? -5.022 11.600 2.837 1.00 91.00 103 CYS A O 1
ATOM 781 N N . ASP A 1 104 ? -4.727 10.266 1.041 1.00 92.56 104 ASP A N 1
ATOM 782 C CA . ASP A 1 104 ? -6.093 10.316 0.535 1.00 92.56 104 ASP A CA 1
ATOM 783 C C . ASP A 1 104 ? -6.871 9.086 0.991 1.00 92.56 104 ASP A C 1
ATOM 785 O O . ASP A 1 104 ? -8.035 9.207 1.373 1.00 92.56 104 ASP A O 1
ATOM 789 N N . VAL A 1 105 ? -6.209 7.929 1.056 1.00 94.62 105 VAL A N 1
ATOM 790 C CA . VAL A 1 105 ? -6.777 6.666 1.530 1.00 94.62 105 VAL A CA 1
ATOM 791 C C . VAL A 1 105 ? -6.082 6.228 2.816 1.00 94.62 105 VAL A C 1
ATOM 793 O O . VAL A 1 105 ? -4.866 6.055 2.851 1.00 94.62 105 VAL A O 1
ATOM 796 N N . LEU A 1 106 ? -6.862 6.003 3.870 1.00 95.69 106 LEU A N 1
ATOM 797 C CA . LEU A 1 106 ? -6.393 5.490 5.153 1.00 95.69 106 LEU A CA 1
ATOM 798 C C . LEU A 1 106 ? -7.084 4.158 5.456 1.00 95.69 106 LEU A C 1
ATOM 800 O O . LEU A 1 106 ? -8.305 4.102 5.565 1.00 95.69 106 LEU A O 1
ATOM 804 N N . ILE A 1 107 ? -6.291 3.101 5.616 1.00 96.62 107 ILE A N 1
ATOM 805 C CA . ILE A 1 107 ? -6.739 1.761 6.000 1.00 96.62 107 ILE A CA 1
ATOM 806 C C . ILE A 1 107 ? -6.241 1.503 7.421 1.00 96.62 107 ILE A C 1
ATOM 808 O O . ILE A 1 107 ? -5.037 1.397 7.650 1.00 96.62 107 ILE A O 1
ATOM 812 N N . VAL A 1 108 ? -7.150 1.404 8.385 1.00 96.00 108 VAL A N 1
ATOM 813 C CA . VAL A 1 108 ? -6.820 1.107 9.784 1.00 96.00 108 VAL A CA 1
ATOM 814 C C . VAL A 1 108 ? -7.182 -0.339 10.085 1.00 96.00 108 VAL A C 1
ATOM 816 O O . VAL A 1 108 ? -8.312 -0.767 9.870 1.00 96.00 108 VAL A O 1
ATOM 819 N N . LEU A 1 109 ? -6.209 -1.084 10.594 1.00 95.44 109 LEU A N 1
ATOM 820 C CA . LEU A 1 109 ? -6.342 -2.457 11.052 1.00 95.44 109 LEU A CA 1
ATOM 821 C C . LEU A 1 109 ? -6.418 -2.436 12.575 1.00 95.44 109 LEU A C 1
ATOM 823 O O . LEU A 1 109 ? -5.440 -2.119 13.257 1.00 95.44 109 LEU A O 1
ATOM 827 N N . GLU A 1 110 ? -7.593 -2.747 13.104 1.00 93.19 110 GLU A N 1
ATOM 828 C CA . GLU A 1 110 ? -7.865 -2.802 14.535 1.00 93.19 110 GLU A CA 1
ATOM 829 C C . GLU A 1 110 ? -8.027 -4.262 14.950 1.00 93.19 110 GLU A C 1
ATOM 831 O O . GLU A 1 110 ? -8.817 -5.012 14.371 1.00 93.19 110 GLU A O 1
ATOM 836 N N . ARG A 1 111 ? -7.287 -4.691 15.971 1.00 90.44 111 ARG A N 1
ATOM 837 C CA . ARG A 1 111 ? -7.407 -6.061 16.473 1.00 90.44 111 ARG A CA 1
ATOM 838 C C . ARG A 1 111 ? -8.778 -6.261 17.123 1.00 90.44 111 ARG A C 1
ATOM 840 O O . ARG A 1 111 ? -9.088 -5.615 18.122 1.00 90.44 111 ARG A O 1
ATOM 847 N N . ALA A 1 112 ? -9.589 -7.159 16.565 1.00 89.56 112 ALA A N 1
ATOM 848 C CA . ALA A 1 112 ? -10.919 -7.475 17.083 1.00 89.56 112 ALA A CA 1
ATOM 849 C C . ALA A 1 112 ? -10.875 -8.644 18.077 1.00 89.56 112 ALA A C 1
ATOM 851 O O . ALA A 1 112 ? -11.536 -8.591 19.113 1.00 89.56 112 ALA A O 1
ATOM 852 N N . ASP A 1 113 ? -10.074 -9.673 17.788 1.00 87.50 113 ASP A N 1
ATOM 853 C CA . ASP A 1 113 ? -9.810 -10.791 18.698 1.00 87.50 113 ASP A CA 1
ATOM 854 C C . ASP A 1 113 ? -8.375 -11.343 18.517 1.00 87.50 113 ASP A C 1
ATOM 856 O O . ASP A 1 113 ? -7.485 -10.654 18.019 1.00 87.50 113 ASP A O 1
ATOM 860 N N . SER A 1 114 ? -8.111 -12.579 18.959 1.00 85.75 114 SER A N 1
ATOM 861 C CA . SER A 1 114 ? -6.807 -13.229 18.783 1.00 85.75 114 SER A CA 1
ATOM 862 C C . SER A 1 114 ? -6.352 -13.477 17.340 1.00 85.75 114 SER A C 1
ATOM 864 O O . SER A 1 114 ? -5.144 -13.495 17.107 1.00 85.75 114 SER A O 1
ATOM 866 N N . LYS A 1 115 ? -7.283 -13.659 16.403 1.00 89.69 115 LYS A N 1
ATOM 867 C CA . LYS A 1 115 ? -7.062 -14.067 15.009 1.00 89.69 115 LYS A CA 1
ATOM 868 C C . LYS A 1 115 ? -7.859 -13.241 13.994 1.00 89.69 115 LYS A C 1
ATOM 870 O O . LYS A 1 115 ? -7.813 -13.547 12.812 1.00 89.69 115 LYS A O 1
ATOM 875 N N . MET A 1 116 ? -8.584 -12.218 14.429 1.00 92.06 116 MET A N 1
ATOM 876 C CA . MET A 1 116 ? -9.481 -11.420 13.606 1.00 92.06 116 MET A CA 1
ATOM 877 C C . MET A 1 116 ? -9.160 -9.938 13.741 1.00 92.06 116 MET A C 1
ATOM 879 O O . MET A 1 116 ? -8.929 -9.413 14.838 1.00 92.06 116 MET A O 1
ATOM 883 N N . PHE A 1 117 ? -9.236 -9.247 12.613 1.00 93.88 117 PHE A N 1
ATOM 884 C CA . PHE A 1 117 ? -8.991 -7.820 12.496 1.00 93.88 117 PHE A CA 1
ATOM 885 C C . PHE A 1 117 ? -10.197 -7.140 11.878 1.00 93.88 117 PHE A C 1
ATOM 887 O O . PHE A 1 117 ? -10.741 -7.603 10.876 1.00 93.88 117 PHE A O 1
ATOM 894 N N . ARG A 1 118 ? -10.612 -6.034 12.489 1.00 95.00 118 ARG A N 1
ATOM 895 C CA . ARG A 1 118 ? -11.580 -5.114 11.911 1.00 95.00 118 ARG A CA 1
ATOM 896 C C . ARG A 1 118 ? -10.832 -4.096 11.067 1.00 95.00 118 ARG A C 1
ATOM 898 O O . ARG A 1 118 ? -9.859 -3.500 11.524 1.00 95.00 118 ARG A O 1
ATOM 905 N N . VAL A 1 119 ? -11.303 -3.903 9.847 1.00 96.31 119 VAL A N 1
ATOM 906 C CA . VAL A 1 119 ? -10.770 -2.923 8.911 1.00 96.31 119 VAL A CA 1
ATOM 907 C C . VAL A 1 119 ? -11.660 -1.693 8.948 1.00 96.31 119 VAL A C 1
ATOM 909 O O . VAL A 1 119 ? -12.879 -1.805 8.825 1.00 96.31 119 VAL A O 1
ATOM 912 N N . ARG A 1 120 ? -11.048 -0.522 9.093 1.00 95.69 120 ARG A N 1
ATOM 913 C CA . ARG A 1 120 ? -11.696 0.767 8.863 1.00 95.69 120 ARG A CA 1
ATOM 914 C C . ARG A 1 120 ? -11.061 1.431 7.655 1.00 95.69 120 ARG A C 1
ATOM 916 O O . ARG A 1 120 ? -9.834 1.453 7.553 1.00 95.69 120 ARG A O 1
ATOM 923 N N . VAL A 1 121 ? -11.873 1.960 6.749 1.00 95.75 121 VAL A N 1
ATOM 924 C CA . VAL A 1 121 ? -11.396 2.623 5.531 1.00 95.75 121 VAL A CA 1
ATOM 925 C C . VAL A 1 121 ? -11.935 4.045 5.493 1.00 95.75 121 VAL A C 1
ATOM 927 O O . VAL A 1 121 ? -13.140 4.263 5.499 1.00 95.75 121 VAL A O 1
ATOM 930 N N . GLU A 1 122 ? -11.033 5.019 5.424 1.00 94.31 122 GLU A N 1
ATOM 931 C CA . GLU A 1 122 ? -11.374 6.437 5.313 1.00 94.31 122 GLU A CA 1
ATOM 932 C C . GLU A 1 122 ? -10.741 7.048 4.066 1.00 94.31 122 GLU A C 1
ATOM 934 O O . GLU A 1 122 ? -9.515 7.055 3.914 1.00 94.31 122 GLU A O 1
ATOM 939 N N . THR A 1 123 ? -11.564 7.645 3.210 1.00 93.94 123 THR A N 1
ATOM 940 C CA . THR A 1 123 ? -11.124 8.296 1.974 1.00 93.94 123 THR A CA 1
ATOM 941 C C . THR A 1 123 ? -11.444 9.794 1.991 1.00 93.94 123 THR A C 1
ATOM 943 O O . THR A 1 123 ? -12.470 10.211 2.525 1.00 93.94 123 THR A O 1
ATOM 946 N N . VAL A 1 124 ? -10.574 10.630 1.412 1.00 88.94 124 VAL A N 1
ATOM 947 C CA . VAL A 1 124 ? -10.850 12.076 1.222 1.00 88.94 124 VAL A CA 1
ATOM 948 C C . VAL A 1 124 ? -11.854 12.306 0.092 1.00 88.94 124 VAL A C 1
ATOM 950 O O . VAL A 1 124 ? -12.641 13.249 0.128 1.00 88.94 124 VAL A O 1
ATOM 953 N N . SER A 1 125 ? -11.833 11.440 -0.918 1.00 85.25 125 SER A N 1
ATOM 954 C CA . SER A 1 125 ? -12.709 11.480 -2.089 1.00 85.25 125 SER A CA 1
ATOM 955 C C . SER A 1 125 ? -13.549 10.203 -2.191 1.00 85.25 125 SER A C 1
ATOM 957 O O . SER A 1 125 ? -13.277 9.210 -1.515 1.00 85.25 125 SER A O 1
ATOM 959 N N . ALA A 1 126 ? -14.594 10.223 -3.023 1.00 88.06 126 ALA A N 1
ATOM 960 C CA . ALA A 1 126 ? -15.478 9.078 -3.263 1.00 88.06 126 ALA A CA 1
ATOM 961 C C . ALA A 1 126 ? -14.797 8.020 -4.157 1.00 88.06 126 ALA A C 1
ATOM 963 O O . ALA A 1 126 ? -15.197 7.802 -5.299 1.00 88.06 126 ALA A O 1
ATOM 964 N N . LEU A 1 127 ? -13.712 7.424 -3.659 1.00 91.62 127 LEU A N 1
ATOM 965 C CA . LEU A 1 127 ? -12.984 6.345 -4.322 1.00 91.62 127 LEU A CA 1
ATOM 966 C C . LEU A 1 127 ? -13.603 5.000 -3.951 1.00 91.62 127 LEU A C 1
ATOM 968 O O . LEU A 1 127 ? -13.813 4.714 -2.776 1.00 91.62 127 LEU A O 1
ATOM 972 N N . GLU A 1 128 ? -13.808 4.152 -4.953 1.00 92.19 128 GLU A N 1
ATOM 973 C CA . GLU A 1 128 ? -14.218 2.763 -4.767 1.00 92.19 128 GLU A CA 1
ATOM 974 C C . GLU A 1 128 ? -13.051 1.836 -5.118 1.00 92.19 128 GLU A C 1
ATOM 976 O O . GLU A 1 128 ? -12.445 1.935 -6.187 1.00 92.19 128 GLU A O 1
ATOM 981 N N . PHE A 1 129 ? -12.709 0.943 -4.194 1.00 96.12 129 PHE A N 1
ATOM 982 C CA . PHE A 1 129 ? -11.663 -0.065 -4.342 1.00 96.12 129 PHE A CA 1
ATOM 983 C C . PHE A 1 129 ? -11.916 -1.208 -3.349 1.00 96.12 129 PHE A C 1
ATOM 985 O O . PHE A 1 129 ? -12.831 -1.155 -2.534 1.00 96.12 129 PHE A O 1
ATOM 992 N N . GLY A 1 130 ? -11.111 -2.263 -3.426 1.00 94.00 130 GLY A N 1
ATOM 993 C CA . GLY A 1 130 ? -11.215 -3.431 -2.555 1.00 94.00 130 GLY A CA 1
ATOM 994 C C . GLY A 1 130 ? -10.011 -4.353 -2.743 1.00 94.00 130 GLY A C 1
ATOM 995 O O . GLY A 1 130 ? -9.080 -3.982 -3.462 1.00 94.00 130 GLY A O 1
ATOM 996 N N . PRO A 1 131 ? -9.997 -5.559 -2.160 1.00 96.38 131 PRO A N 1
ATOM 997 C CA . PRO A 1 131 ? -11.158 -6.303 -1.660 1.00 96.38 131 PRO A CA 1
ATOM 998 C C . PRO A 1 131 ? -11.669 -5.905 -0.268 1.00 96.38 131 PRO A C 1
ATOM 1000 O O . PRO A 1 131 ? -12.802 -6.244 0.063 1.00 96.38 131 PRO A O 1
ATOM 1003 N N . LEU A 1 132 ? -10.875 -5.207 0.550 1.00 97.38 132 LEU A N 1
ATOM 1004 C CA . LEU A 1 132 ? -11.322 -4.761 1.872 1.00 97.38 132 LEU A CA 1
ATOM 1005 C C . LEU A 1 132 ? -12.194 -3.507 1.766 1.00 97.38 132 LEU A C 1
ATOM 1007 O O . LEU A 1 132 ? -11.886 -2.594 1.004 1.00 97.38 132 LEU A O 1
ATOM 1011 N N . TYR A 1 133 ? -13.252 -3.467 2.572 1.00 96.50 133 TYR A N 1
ATOM 1012 C CA . TYR A 1 133 ? -14.190 -2.352 2.691 1.00 96.50 133 TYR A CA 1
ATOM 1013 C C . TYR A 1 133 ? -14.326 -1.924 4.157 1.00 96.50 133 TYR A C 1
ATOM 1015 O O . TYR A 1 133 ? -13.905 -2.644 5.067 1.00 96.50 133 TYR A O 1
ATOM 1023 N N . ASP A 1 134 ? -14.896 -0.741 4.390 1.00 96.62 134 ASP A N 1
ATOM 1024 C CA . ASP A 1 134 ? -15.093 -0.222 5.743 1.00 96.62 134 ASP A CA 1
ATOM 1025 C C . ASP A 1 134 ? -15.989 -1.151 6.579 1.00 96.62 134 ASP A C 1
ATOM 1027 O O . ASP A 1 134 ? -17.088 -1.522 6.166 1.00 96.62 134 ASP A O 1
ATOM 1031 N N . GLY A 1 135 ? -15.500 -1.568 7.747 1.00 95.56 135 GLY A N 1
ATOM 1032 C CA . GLY A 1 135 ? -16.175 -2.519 8.628 1.00 95.56 135 GLY A CA 1
ATOM 1033 C C . GLY A 1 135 ? -15.885 -3.997 8.342 1.00 95.56 135 GLY A C 1
ATOM 1034 O O . GLY A 1 135 ? -16.401 -4.849 9.070 1.00 95.56 135 GLY A O 1
ATOM 1035 N N . ALA A 1 136 ? -15.056 -4.328 7.343 1.00 97.12 136 ALA A N 1
ATOM 1036 C CA . ALA A 1 136 ? -14.685 -5.715 7.062 1.00 97.12 136 ALA A CA 1
ATOM 1037 C C . ALA A 1 136 ? -14.022 -6.388 8.280 1.00 97.12 136 ALA A C 1
ATOM 1039 O O . ALA A 1 136 ? -13.229 -5.773 8.996 1.00 97.12 136 ALA A O 1
ATOM 1040 N N . LEU A 1 137 ? -14.335 -7.667 8.501 1.00 96.69 137 LEU A N 1
ATOM 1041 C CA . LEU A 1 137 ? -13.725 -8.503 9.535 1.00 96.69 137 LEU A CA 1
ATOM 1042 C C . LEU A 1 137 ? -12.949 -9.635 8.859 1.00 96.69 137 LEU A C 1
ATOM 1044 O O . LEU A 1 137 ? -13.525 -10.403 8.090 1.00 96.69 137 LEU A O 1
ATOM 1048 N N . VAL A 1 138 ? -11.650 -9.718 9.127 1.00 95.69 138 VAL A N 1
ATOM 1049 C CA . VAL A 1 138 ? -10.715 -10.540 8.347 1.00 95.69 138 VAL A CA 1
ATOM 1050 C C . VAL A 1 138 ? -9.872 -11.404 9.272 1.00 95.69 138 VAL A C 1
ATOM 1052 O O . VAL A 1 138 ? -9.421 -10.925 10.314 1.00 95.69 138 VAL A O 1
ATOM 1055 N N . GLY A 1 139 ? -9.661 -12.660 8.884 1.00 94.38 139 GLY A N 1
ATOM 1056 C CA . GLY A 1 139 ? -8.744 -13.568 9.561 1.00 94.38 139 GLY A CA 1
ATOM 1057 C C . GLY A 1 139 ? -7.289 -13.122 9.423 1.00 94.38 139 GLY A C 1
ATOM 1058 O O . GLY A 1 139 ? -6.896 -12.476 8.454 1.00 94.38 139 GLY A O 1
ATOM 1059 N N . SER A 1 140 ? -6.465 -13.455 10.411 1.00 90.94 140 SER A N 1
ATOM 1060 C CA . SER A 1 140 ? -5.040 -13.122 10.418 1.00 90.94 140 SER A CA 1
ATOM 1061 C C . SER A 1 140 ? -4.282 -13.745 9.247 1.00 90.94 140 SER A C 1
ATOM 1063 O O . SER A 1 140 ? -3.296 -13.170 8.803 1.00 90.94 140 SER A O 1
ATOM 1065 N N . GLU A 1 141 ? -4.733 -14.904 8.761 1.00 90.75 141 GLU A N 1
ATOM 1066 C CA . GLU A 1 141 ? -4.066 -15.664 7.697 1.00 90.75 141 GLU A CA 1
ATOM 1067 C C . GLU A 1 141 ? -4.221 -14.984 6.328 1.00 90.75 141 GLU A C 1
ATOM 1069 O O . GLU A 1 141 ? -3.267 -14.914 5.558 1.00 90.75 141 GLU A O 1
ATOM 1074 N N . GLU A 1 142 ? -5.388 -14.404 6.042 1.00 91.62 142 GLU A N 1
ATOM 1075 C CA . GLU A 1 142 ? -5.685 -13.759 4.757 1.00 91.62 142 GLU A CA 1
ATOM 1076 C C . GLU A 1 142 ? -5.391 -12.253 4.757 1.00 91.62 142 GLU A C 1
ATOM 1078 O O . GLU A 1 142 ? -5.306 -11.622 3.698 1.00 91.62 142 GLU A O 1
ATOM 1083 N N . LEU A 1 143 ? -5.250 -11.647 5.939 1.00 92.62 143 LEU A N 1
ATOM 1084 C CA . LEU A 1 143 ? -5.209 -10.195 6.085 1.00 92.62 143 LEU A CA 1
ATOM 1085 C C . LEU A 1 143 ? -4.065 -9.549 5.284 1.00 92.62 143 LEU A C 1
ATOM 1087 O O . LEU A 1 143 ? -4.276 -8.499 4.681 1.00 92.62 143 LEU A O 1
ATOM 1091 N N . ALA A 1 144 ? -2.887 -10.167 5.203 1.00 90.88 144 ALA A N 1
ATOM 1092 C CA . ALA A 1 144 ? -1.726 -9.549 4.567 1.00 90.88 144 ALA A CA 1
ATOM 1093 C C . ALA A 1 144 ? -1.907 -9.450 3.048 1.00 90.88 144 ALA A C 1
ATOM 1095 O O . ALA A 1 144 ? -1.607 -8.423 2.433 1.00 90.88 144 ALA A O 1
ATOM 1096 N N . GLU A 1 145 ? -2.454 -10.505 2.443 1.00 92.50 145 GLU A N 1
ATOM 1097 C CA . GLU A 1 145 ? -2.791 -10.526 1.026 1.00 92.50 145 GLU A CA 1
ATOM 1098 C C . GLU A 1 145 ? -3.927 -9.554 0.708 1.00 92.50 145 GLU A C 1
ATOM 1100 O O . GLU A 1 145 ? -3.811 -8.760 -0.229 1.00 92.50 145 GLU A O 1
ATOM 1105 N N . LEU A 1 146 ? -4.989 -9.552 1.515 1.00 96.19 146 LEU A N 1
ATOM 1106 C CA . LEU A 1 146 ? -6.129 -8.661 1.309 1.00 96.19 146 LEU A CA 1
ATOM 1107 C C . LEU A 1 146 ? -5.740 -7.187 1.468 1.00 96.19 146 LEU A C 1
ATOM 1109 O O . LEU A 1 146 ? -6.176 -6.354 0.670 1.00 96.19 146 LEU A O 1
ATOM 1113 N N . VAL A 1 147 ? -4.871 -6.858 2.429 1.00 96.50 147 VAL A N 1
ATOM 1114 C CA . VAL A 1 147 ? -4.297 -5.512 2.584 1.00 96.50 147 VAL A CA 1
ATOM 1115 C C . VAL A 1 147 ? -3.470 -5.143 1.360 1.00 96.50 147 VAL A C 1
ATOM 1117 O O . VAL A 1 147 ? -3.703 -4.082 0.784 1.00 96.50 147 VAL A O 1
ATOM 1120 N N . ARG A 1 148 ? -2.558 -6.015 0.907 1.00 95.50 148 ARG A N 1
ATOM 1121 C CA . ARG A 1 148 ? -1.740 -5.764 -0.291 1.00 95.50 148 ARG A CA 1
ATOM 1122 C C . ARG A 1 148 ? -2.614 -5.475 -1.515 1.00 95.50 148 ARG A C 1
ATOM 1124 O O . ARG A 1 148 ? -2.398 -4.470 -2.192 1.00 95.50 148 ARG A O 1
ATOM 1131 N N . LEU A 1 149 ? -3.606 -6.322 -1.791 1.00 96.00 149 LEU A N 1
ATOM 1132 C CA . LEU A 1 149 ? -4.519 -6.144 -2.925 1.00 96.00 149 LEU A CA 1
ATOM 1133 C C . LEU A 1 149 ? -5.332 -4.848 -2.802 1.00 96.00 149 LEU A C 1
ATOM 1135 O O . LEU A 1 149 ? -5.479 -4.118 -3.783 1.00 96.00 149 LEU A O 1
ATOM 1139 N N . THR A 1 150 ? -5.796 -4.525 -1.591 1.00 97.56 150 THR A N 1
ATOM 1140 C CA . THR A 1 150 ? -6.557 -3.296 -1.325 1.00 97.56 150 THR A CA 1
ATOM 1141 C C . THR A 1 150 ? -5.700 -2.059 -1.545 1.00 97.56 150 THR A C 1
ATOM 1143 O O . THR A 1 150 ? -6.150 -1.128 -2.202 1.00 97.56 150 THR A O 1
ATOM 1146 N N . VAL A 1 151 ? -4.447 -2.059 -1.085 1.00 96.88 151 VAL A N 1
ATOM 1147 C CA . VAL A 1 151 ? -3.496 -0.958 -1.305 1.00 96.88 151 VAL A CA 1
ATOM 1148 C C . VAL A 1 151 ? -3.217 -0.756 -2.795 1.00 96.88 151 VAL A C 1
ATOM 1150 O O . VAL A 1 151 ? -3.256 0.377 -3.275 1.00 96.88 151 VAL A O 1
ATOM 1153 N N . ILE A 1 152 ? -2.995 -1.836 -3.555 1.00 94.94 152 ILE A N 1
ATOM 1154 C CA . ILE A 1 152 ? -2.782 -1.759 -5.010 1.00 94.94 152 ILE A CA 1
ATOM 1155 C C . ILE A 1 152 ? -3.995 -1.121 -5.697 1.00 94.94 152 ILE A C 1
ATOM 1157 O O . ILE A 1 152 ? -3.836 -0.209 -6.514 1.00 94.94 152 ILE A O 1
ATOM 1161 N N . ASN A 1 153 ? -5.205 -1.567 -5.360 1.00 96.25 153 ASN A N 1
ATOM 1162 C CA . ASN A 1 153 ? -6.430 -1.060 -5.973 1.00 96.25 153 ASN A CA 1
ATOM 1163 C C . ASN A 1 153 ? -6.767 0.368 -5.530 1.00 96.25 153 ASN A C 1
ATOM 1165 O O . ASN A 1 153 ? -7.145 1.176 -6.374 1.00 96.25 153 ASN A O 1
ATOM 1169 N N . ALA A 1 154 ? -6.557 0.711 -4.259 1.00 95.38 154 ALA A N 1
ATOM 1170 C CA . ALA A 1 154 ? -6.700 2.069 -3.740 1.00 95.38 154 ALA A CA 1
ATOM 1171 C C . ALA A 1 154 ? -5.764 3.038 -4.466 1.00 95.38 154 ALA A C 1
ATOM 1173 O O . ALA A 1 154 ? -6.191 4.080 -4.958 1.00 95.38 154 ALA A O 1
ATOM 1174 N N . SER A 1 155 ? -4.499 2.644 -4.615 1.00 93.19 155 SER A N 1
ATOM 1175 C CA . SER A 1 155 ? -3.509 3.407 -5.362 1.00 93.19 155 SER A CA 1
ATOM 1176 C C . SER A 1 155 ? -3.944 3.573 -6.825 1.00 93.19 155 SER A C 1
ATOM 1178 O O . SER A 1 155 ? -3.941 4.681 -7.348 1.00 93.19 155 SER A O 1
ATOM 1180 N N . ARG A 1 156 ? -4.425 2.521 -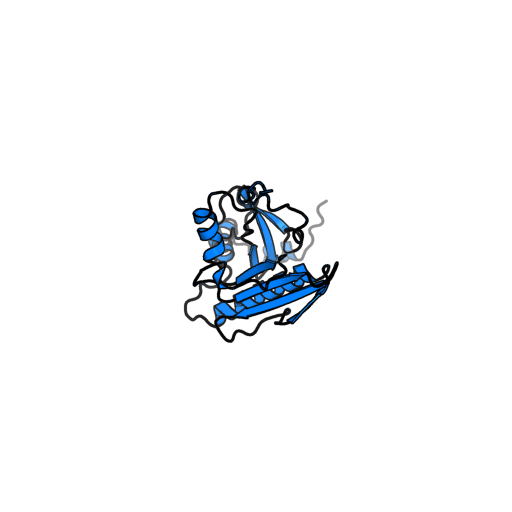7.502 1.00 91.88 156 ARG A N 1
ATOM 1181 C CA . ARG A 1 156 ? -4.976 2.626 -8.873 1.00 91.88 156 ARG A CA 1
ATOM 1182 C C . ARG A 1 156 ? -6.179 3.579 -8.956 1.00 91.88 156 ARG A C 1
ATOM 1184 O O . ARG A 1 156 ? -6.192 4.434 -9.840 1.00 91.88 156 ARG A O 1
ATOM 1191 N N . ALA A 1 157 ? -7.142 3.468 -8.042 1.00 93.31 157 ALA A N 1
ATOM 1192 C CA . ALA A 1 157 ? -8.324 4.329 -7.988 1.00 93.31 157 ALA A CA 1
ATOM 1193 C C . ALA A 1 157 ? -7.939 5.803 -7.780 1.00 93.31 157 ALA A C 1
ATOM 1195 O O . ALA A 1 157 ? -8.395 6.669 -8.528 1.00 93.31 157 ALA A O 1
ATOM 1196 N N . TYR A 1 158 ? -7.018 6.075 -6.849 1.00 91.50 158 TYR A N 1
ATOM 1197 C CA . TYR A 1 158 ? -6.455 7.407 -6.631 1.00 91.50 158 TYR A CA 1
ATOM 1198 C C . TYR A 1 158 ? -5.857 7.978 -7.923 1.00 91.50 158 TYR A C 1
ATOM 1200 O O . TYR A 1 158 ? -6.188 9.093 -8.322 1.00 91.50 158 TYR A O 1
ATOM 1208 N N . ARG A 1 159 ? -5.033 7.202 -8.640 1.00 88.44 159 ARG A N 1
ATOM 1209 C CA . ARG A 1 159 ? -4.403 7.660 -9.892 1.00 88.44 159 ARG A CA 1
ATOM 1210 C C . ARG A 1 159 ? -5.413 7.962 -10.992 1.00 88.44 159 ARG A C 1
ATOM 1212 O O . ARG A 1 159 ? -5.229 8.929 -11.721 1.00 88.44 159 ARG A O 1
ATOM 1219 N N . LEU A 1 160 ? -6.462 7.149 -11.119 1.00 89.00 160 LEU A N 1
ATOM 1220 C CA . LEU A 1 160 ? -7.517 7.349 -12.119 1.00 89.00 160 LEU A CA 1
ATOM 1221 C C . LEU A 1 160 ? -8.346 8.610 -11.842 1.00 89.00 160 LEU A C 1
ATOM 1223 O O . LEU A 1 160 ? -8.755 9.288 -12.783 1.00 89.00 160 LEU A O 1
ATOM 1227 N N . ALA A 1 161 ? -8.557 8.950 -10.570 1.00 89.38 161 ALA A N 1
ATOM 1228 C CA . ALA A 1 161 ? -9.276 10.158 -10.175 1.00 89.38 161 ALA A CA 1
ATOM 1229 C C . ALA A 1 161 ? -8.466 11.454 -10.402 1.00 89.38 161 ALA A C 1
ATOM 1231 O O . ALA A 1 161 ? -9.048 12.533 -10.538 1.00 89.38 161 ALA A O 1
ATOM 1232 N N . HIS A 1 162 ? -7.133 11.371 -10.486 1.00 86.25 162 HIS A N 1
ATOM 1233 C CA . HIS A 1 162 ? -6.243 12.532 -10.563 1.00 86.25 162 HIS A CA 1
ATOM 1234 C C . HIS A 1 162 ? -5.642 12.734 -11.965 1.00 86.25 162 HIS A C 1
ATOM 1236 O O . HIS A 1 162 ? -4.788 11.978 -12.421 1.00 86.25 162 HIS A O 1
ATOM 1242 N N . LYS A 1 163 ? -6.014 13.839 -12.632 1.00 73.94 163 LYS A N 1
ATOM 1243 C CA . LYS A 1 163 ? -5.614 14.155 -14.024 1.00 73.94 163 LYS A CA 1
ATOM 1244 C C . LYS A 1 163 ? -4.101 14.202 -14.282 1.00 73.94 163 LYS A C 1
ATOM 1246 O O . LYS A 1 163 ? -3.673 13.909 -15.392 1.00 73.94 163 LYS A O 1
ATOM 1251 N N . ASN A 1 164 ? -3.305 14.585 -13.283 1.00 75.12 164 ASN A N 1
ATOM 1252 C CA . ASN A 1 164 ? -1.862 14.813 -13.431 1.00 75.12 164 ASN A CA 1
ATOM 1253 C C . ASN A 1 164 ? -1.011 13.723 -12.769 1.00 75.12 164 ASN A C 1
ATOM 1255 O O . ASN A 1 164 ? 0.154 13.964 -12.446 1.00 75.12 164 ASN A O 1
ATOM 1259 N N . HIS A 1 165 ? -1.572 12.537 -12.521 1.00 72.31 165 HIS A N 1
ATOM 1260 C CA . HIS A 1 165 ? -0.808 11.494 -11.851 1.00 72.31 165 HIS A CA 1
ATOM 1261 C C . HIS A 1 165 ? 0.274 10.895 -12.762 1.00 72.31 165 HIS A C 1
ATOM 1263 O O . HIS A 1 165 ? 0.081 10.689 -13.962 1.00 72.31 165 HIS A O 1
ATOM 1269 N N . VAL A 1 166 ? 1.438 10.594 -12.184 1.00 71.06 166 VAL A N 1
ATOM 1270 C CA . VAL A 1 166 ? 2.557 9.975 -12.904 1.00 71.06 166 VAL A CA 1
ATOM 1271 C C . VAL A 1 166 ? 2.167 8.573 -13.369 1.00 71.06 166 VAL A C 1
ATOM 1273 O O . VAL A 1 166 ? 1.756 7.737 -12.568 1.00 71.06 166 VAL A O 1
ATOM 1276 N N . ARG A 1 167 ? 2.345 8.289 -14.665 1.00 74.62 167 ARG A N 1
ATOM 1277 C CA . ARG A 1 167 ? 2.116 6.954 -15.240 1.00 74.62 167 ARG A CA 1
ATOM 1278 C C . ARG A 1 167 ? 2.758 5.855 -14.364 1.00 74.62 167 ARG A C 1
ATOM 1280 O O . ARG A 1 167 ? 3.908 6.027 -13.963 1.00 74.62 167 ARG A O 1
ATOM 1287 N N . PRO A 1 168 ? 2.063 4.742 -14.070 1.00 78.81 168 PRO A N 1
ATOM 1288 C CA . PRO A 1 168 ? 2.636 3.655 -13.277 1.00 78.81 168 PRO A CA 1
ATOM 1289 C C . PRO A 1 168 ? 3.869 3.032 -13.959 1.00 78.81 168 PRO A C 1
ATOM 1291 O O . PRO A 1 168 ? 4.046 3.157 -15.171 1.00 78.81 168 PRO A O 1
ATOM 1294 N N . LEU A 1 169 ? 4.704 2.341 -13.172 1.00 83.50 169 LEU A N 1
ATOM 1295 C CA . LEU A 1 169 ? 5.864 1.556 -13.634 1.00 83.50 169 LEU A CA 1
ATOM 1296 C C . LEU A 1 169 ? 6.978 2.346 -14.349 1.00 83.50 169 LEU A C 1
ATOM 1298 O O . LEU A 1 169 ? 7.714 1.781 -15.159 1.00 83.50 169 LEU A O 1
ATOM 1302 N N . ARG A 1 170 ? 7.160 3.636 -14.029 1.00 86.38 170 ARG A N 1
ATOM 1303 C CA . ARG A 1 170 ? 8.274 4.448 -14.567 1.00 86.38 170 ARG A CA 1
ATOM 1304 C C . ARG A 1 170 ? 9.643 3.806 -14.362 1.00 86.38 170 ARG A C 1
ATOM 1306 O O . ARG A 1 170 ? 10.486 3.895 -15.246 1.00 86.38 170 ARG A O 1
ATOM 1313 N N . HIS A 1 171 ? 9.851 3.156 -13.217 1.00 85.44 171 HIS A N 1
ATOM 1314 C CA . HIS A 1 171 ? 11.093 2.439 -12.930 1.00 85.44 171 HIS A CA 1
ATOM 1315 C C . HIS A 1 171 ? 11.339 1.319 -13.944 1.00 85.44 171 HIS A C 1
ATOM 1317 O O . HIS A 1 171 ? 12.386 1.295 -14.582 1.00 85.44 171 HIS A O 1
ATOM 1323 N N . ARG A 1 172 ? 10.342 0.459 -14.192 1.00 87.50 172 ARG A N 1
ATOM 1324 C CA . ARG A 1 172 ? 10.446 -0.608 -15.204 1.00 87.50 172 ARG A CA 1
ATOM 1325 C C . ARG A 1 172 ? 10.673 -0.057 -16.602 1.00 87.50 172 ARG A C 1
ATOM 1327 O O . ARG A 1 172 ? 11.480 -0.610 -17.335 1.00 87.50 172 ARG A O 1
ATOM 1334 N N . GLU A 1 173 ? 9.975 1.017 -16.971 1.00 87.88 173 GLU A N 1
ATOM 1335 C CA . GLU A 1 173 ? 10.172 1.695 -18.260 1.00 87.88 173 GLU A CA 1
ATOM 1336 C C . GLU A 1 173 ? 11.626 2.168 -18.408 1.00 87.88 173 GLU A C 1
ATOM 1338 O O . GLU A 1 173 ? 12.249 1.930 -19.443 1.00 87.88 173 GLU A O 1
ATOM 1343 N N . HIS A 1 174 ? 12.186 2.765 -17.353 1.00 87.62 174 HIS A N 1
ATOM 1344 C CA . HIS A 1 174 ? 13.573 3.213 -17.323 1.00 87.62 174 HIS A CA 1
ATOM 1345 C C . HIS A 1 174 ? 14.563 2.047 -17.454 1.00 87.62 174 HIS A C 1
ATOM 1347 O O . HIS A 1 174 ? 15.391 2.062 -18.362 1.00 87.62 174 HIS A O 1
ATOM 1353 N N . VAL A 1 175 ? 14.438 1.012 -16.615 1.00 86.75 175 VAL A N 1
ATOM 1354 C CA . VAL A 1 175 ? 15.302 -0.185 -16.651 1.00 86.75 175 VAL A CA 1
ATOM 1355 C C . VAL A 1 175 ? 15.196 -0.900 -18.003 1.00 86.75 175 VAL A C 1
ATOM 1357 O O . VAL A 1 175 ? 16.197 -1.316 -18.588 1.00 86.75 175 VAL A O 1
ATOM 1360 N N . PHE A 1 176 ? 13.992 -1.005 -18.567 1.00 87.38 176 PHE A N 1
ATOM 1361 C CA . PHE A 1 176 ? 13.798 -1.610 -19.881 1.00 87.38 176 PHE A CA 1
ATOM 1362 C C . PHE A 1 176 ? 14.510 -0.815 -20.983 1.00 87.38 176 PHE A C 1
ATOM 1364 O O . PHE A 1 176 ? 15.283 -1.381 -21.761 1.00 87.38 176 PHE A O 1
ATOM 1371 N N . ALA A 1 177 ? 14.282 0.499 -21.038 1.00 88.19 177 ALA A N 1
ATOM 1372 C CA . ALA A 1 177 ? 14.834 1.358 -22.080 1.00 88.19 177 ALA A CA 1
ATOM 1373 C C . ALA A 1 177 ? 16.358 1.522 -21.977 1.00 88.19 177 ALA A C 1
ATOM 1375 O O . ALA A 1 177 ? 17.042 1.578 -23.000 1.00 88.19 177 ALA A O 1
ATOM 1376 N N . HIS A 1 178 ? 16.899 1.603 -20.760 1.00 85.12 178 HIS A N 1
ATOM 1377 C CA . HIS A 1 178 ? 18.308 1.926 -20.544 1.00 85.12 178 HIS A CA 1
ATOM 1378 C C . HIS A 1 178 ? 19.193 0.717 -20.282 1.00 85.12 178 HIS A C 1
ATOM 1380 O O . HIS A 1 178 ? 20.340 0.742 -20.720 1.00 85.12 178 HIS A O 1
ATOM 1386 N N . ASP A 1 179 ? 18.685 -0.338 -19.653 1.00 84.00 179 ASP A N 1
ATOM 1387 C CA . ASP A 1 179 ? 19.507 -1.495 -19.303 1.00 84.00 179 ASP A CA 1
ATOM 1388 C C . ASP A 1 179 ? 19.179 -2.671 -20.212 1.00 84.00 179 ASP A C 1
ATOM 1390 O O . ASP A 1 179 ? 20.063 -3.205 -20.880 1.00 84.00 179 ASP A O 1
ATOM 1394 N N . THR A 1 180 ? 17.902 -3.032 -20.348 1.00 83.88 180 THR A N 1
ATOM 1395 C CA . THR A 1 180 ? 17.520 -4.209 -21.149 1.00 83.88 180 THR A CA 1
ATOM 1396 C C . THR A 1 180 ? 17.815 -3.994 -22.633 1.00 83.88 180 THR A C 1
ATOM 1398 O O . THR A 1 180 ? 18.491 -4.808 -23.266 1.00 83.88 180 THR A O 1
ATOM 1401 N N . MET A 1 181 ? 17.373 -2.868 -23.201 1.00 85.06 181 MET A N 1
ATOM 1402 C CA . MET A 1 181 ? 17.567 -2.586 -24.626 1.00 85.06 181 MET A CA 1
ATOM 1403 C C . MET A 1 181 ? 19.036 -2.432 -25.033 1.00 85.06 181 MET A C 1
ATOM 1405 O O . MET A 1 181 ? 19.368 -2.742 -26.174 1.00 85.06 181 MET A O 1
ATOM 1409 N N . ARG A 1 182 ? 19.934 -2.024 -24.125 1.00 80.38 182 ARG A N 1
ATOM 1410 C CA . ARG A 1 182 ? 21.377 -1.948 -24.426 1.00 80.38 182 ARG A CA 1
ATOM 1411 C C . ARG A 1 182 ? 22.007 -3.314 -24.672 1.00 80.38 182 ARG A C 1
ATOM 1413 O O . ARG A 1 182 ? 22.932 -3.420 -25.474 1.00 80.38 182 ARG A O 1
ATOM 1420 N N . HIS A 1 183 ? 21.509 -4.347 -24.002 1.00 79.00 183 HIS A N 1
ATOM 1421 C CA . HIS A 1 183 ? 22.009 -5.714 -24.143 1.00 79.00 183 HIS A CA 1
ATOM 1422 C C . HIS A 1 183 ? 21.254 -6.508 -25.219 1.00 79.00 183 HIS A C 1
ATOM 1424 O O . HIS A 1 183 ? 21.707 -7.577 -25.635 1.00 79.00 183 HIS A O 1
ATOM 1430 N N . MET A 1 184 ? 20.124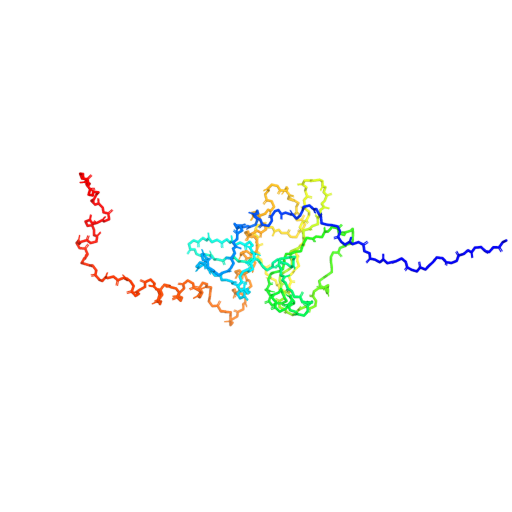 -5.985 -25.705 1.00 81.50 184 MET A N 1
ATOM 1431 C CA . MET A 1 184 ? 19.346 -6.606 -26.771 1.00 81.50 184 MET A CA 1
ATOM 1432 C C . MET A 1 184 ? 20.085 -6.520 -28.107 1.00 81.50 184 MET A C 1
ATOM 1434 O O . MET A 1 184 ? 20.316 -5.447 -28.665 1.00 81.50 184 MET A O 1
ATOM 1438 N N . LYS A 1 185 ? 20.415 -7.685 -28.665 1.00 81.31 185 LYS A N 1
ATOM 1439 C CA . LYS A 1 185 ? 20.928 -7.801 -30.031 1.00 81.31 185 LYS A CA 1
ATOM 1440 C C . LYS A 1 185 ? 19.758 -8.001 -30.983 1.00 81.31 185 LYS A C 1
ATOM 1442 O O . LYS A 1 185 ? 18.841 -8.763 -30.692 1.00 81.31 185 LYS A O 1
ATOM 1447 N N . LYS A 1 186 ? 19.796 -7.349 -32.148 1.00 80.50 186 LYS A N 1
ATOM 1448 C CA . LYS A 1 186 ? 18.870 -7.686 -33.234 1.00 80.50 186 LYS A CA 1
ATOM 1449 C C . LYS A 1 186 ? 19.174 -9.110 -33.688 1.00 80.50 186 LYS A C 1
ATOM 1451 O O . LYS A 1 186 ? 20.271 -9.383 -34.168 1.00 80.50 186 LYS A O 1
ATOM 1456 N N . VAL A 1 187 ? 18.200 -9.993 -33.531 1.00 83.25 187 VAL A N 1
ATOM 1457 C CA . VAL A 1 187 ? 18.254 -11.378 -34.000 1.00 83.25 187 VAL A CA 1
ATOM 1458 C C . VAL A 1 187 ? 17.306 -11.497 -35.190 1.00 83.25 187 VAL A C 1
ATOM 1460 O O . VAL A 1 187 ? 16.258 -10.845 -35.213 1.00 83.25 187 VAL A O 1
ATOM 1463 N N . ARG A 1 188 ? 17.671 -12.274 -36.217 1.00 88.69 188 ARG A N 1
ATOM 1464 C CA . ARG A 1 188 ? 16.740 -12.543 -37.322 1.00 88.69 188 ARG A CA 1
ATOM 1465 C C . ARG A 1 188 ? 15.567 -13.348 -36.775 1.00 88.69 188 ARG A C 1
ATOM 1467 O O . ARG A 1 188 ? 15.758 -14.206 -35.919 1.00 88.69 188 ARG A O 1
ATOM 1474 N N . LEU A 1 189 ? 14.364 -13.107 -37.291 1.00 84.69 189 LEU A N 1
ATOM 1475 C CA . LEU A 1 189 ? 13.164 -13.804 -36.819 1.00 84.69 189 LEU A CA 1
ATOM 1476 C C . LEU A 1 189 ? 13.324 -15.336 -36.877 1.00 84.69 189 LEU A C 1
ATOM 1478 O O . LEU A 1 189 ? 12.936 -16.017 -35.936 1.00 84.69 189 LEU A O 1
ATOM 1482 N N . SER A 1 190 ? 13.961 -15.860 -37.931 1.00 88.38 190 SER A N 1
ATOM 1483 C CA . SER A 1 190 ? 14.287 -17.287 -38.071 1.00 88.38 190 SER A CA 1
ATOM 1484 C C . SER A 1 190 ? 15.122 -17.824 -36.909 1.00 88.38 190 SER A C 1
ATOM 1486 O O . SER A 1 190 ? 14.822 -18.880 -36.360 1.00 88.38 190 SER A O 1
ATOM 1488 N N . ASP A 1 191 ? 16.150 -17.077 -36.514 1.00 84.25 191 ASP A N 1
ATOM 1489 C CA . ASP A 1 191 ? 17.106 -17.497 -35.493 1.00 84.25 191 ASP A CA 1
ATOM 1490 C C . ASP A 1 191 ? 16.455 -17.434 -34.103 1.00 84.25 191 ASP A C 1
ATOM 1492 O O . ASP A 1 191 ? 16.666 -18.316 -33.274 1.00 84.25 191 ASP A O 1
ATOM 1496 N N . ALA A 1 192 ? 15.594 -16.435 -33.872 1.00 83.31 192 ALA A N 1
ATOM 1497 C CA . ALA A 1 192 ? 14.811 -16.315 -32.645 1.00 83.31 192 ALA A CA 1
ATOM 1498 C C . ALA A 1 192 ? 13.772 -17.441 -32.504 1.00 83.31 192 ALA A C 1
ATOM 1500 O O . ALA A 1 192 ? 13.650 -18.024 -31.429 1.00 83.31 192 ALA A O 1
ATOM 1501 N N . ILE A 1 193 ? 13.049 -17.773 -33.582 1.00 84.06 193 ILE A N 1
ATOM 1502 C CA . ILE A 1 193 ? 12.076 -18.878 -33.589 1.00 84.06 193 ILE A CA 1
ATOM 1503 C C . ILE A 1 193 ? 12.780 -20.205 -33.296 1.00 84.06 193 ILE A C 1
ATOM 1505 O O . ILE A 1 193 ? 12.321 -20.952 -32.433 1.00 84.06 193 ILE A O 1
ATOM 1509 N N . ASN A 1 194 ? 13.911 -20.470 -33.958 1.00 83.31 194 ASN A N 1
ATOM 1510 C CA . ASN A 1 194 ? 14.692 -21.680 -33.712 1.00 83.31 194 ASN A CA 1
ATOM 1511 C C . ASN A 1 194 ? 15.147 -21.770 -32.247 1.00 83.31 194 ASN A C 1
ATOM 1513 O O . ASN A 1 194 ? 14.992 -22.819 -31.637 1.00 83.31 194 ASN A O 1
ATOM 1517 N N . ALA A 1 195 ? 15.638 -20.676 -31.656 1.00 79.38 195 ALA A N 1
ATOM 1518 C CA . ALA A 1 195 ? 16.090 -20.669 -30.263 1.00 79.38 195 ALA A CA 1
ATOM 1519 C C . ALA A 1 195 ? 14.956 -20.842 -29.231 1.00 79.38 195 ALA A C 1
ATOM 1521 O O . ALA A 1 195 ? 15.184 -21.412 -28.168 1.00 79.38 195 ALA A O 1
ATOM 1522 N N . LEU A 1 196 ? 13.751 -20.337 -29.516 1.00 81.25 196 LEU A N 1
ATOM 1523 C CA . LEU A 1 196 ? 12.610 -20.388 -28.591 1.00 81.25 196 LEU A CA 1
ATOM 1524 C C . LEU A 1 196 ? 11.843 -21.713 -28.647 1.00 81.25 196 LEU A C 1
ATOM 1526 O O . LEU A 1 196 ? 11.353 -22.174 -27.619 1.00 81.25 196 LEU A O 1
ATOM 1530 N N . TYR A 1 197 ? 11.697 -22.294 -29.839 1.00 80.88 197 TYR A N 1
ATOM 1531 C CA . TYR A 1 197 ? 10.765 -23.403 -30.077 1.00 80.88 197 TYR A CA 1
ATOM 1532 C C . TYR A 1 197 ? 11.439 -24.726 -30.423 1.00 80.88 197 TYR A C 1
ATOM 1534 O O . TYR A 1 197 ? 10.776 -25.763 -30.393 1.00 80.88 197 TYR A O 1
ATOM 1542 N N . ILE A 1 198 ? 12.733 -24.718 -30.743 1.00 77.69 198 ILE A N 1
ATOM 1543 C CA . ILE A 1 198 ? 13.482 -25.944 -31.000 1.00 77.69 198 ILE A CA 1
ATOM 1544 C C . ILE A 1 198 ? 14.395 -26.171 -29.795 1.00 77.69 198 ILE A C 1
ATOM 1546 O O . ILE A 1 198 ? 15.415 -25.491 -29.679 1.00 77.69 198 ILE A O 1
ATOM 1550 N N . PRO A 1 199 ? 14.059 -27.096 -28.876 1.00 61.69 199 PRO A N 1
ATOM 1551 C CA . PRO A 1 199 ? 14.971 -27.450 -27.802 1.00 61.69 199 PRO A CA 1
ATOM 1552 C C . PRO A 1 199 ? 16.240 -28.011 -28.439 1.00 61.69 199 PRO A C 1
ATOM 1554 O O . PRO A 1 199 ? 16.234 -29.086 -29.041 1.00 61.69 199 PRO A O 1
ATOM 1557 N N . THR A 1 200 ? 17.341 -27.272 -28.346 1.00 63.22 200 THR A N 1
ATOM 1558 C CA . THR A 1 200 ? 18.648 -27.821 -28.683 1.00 63.22 200 THR A CA 1
ATOM 1559 C C . THR A 1 200 ? 18.928 -28.940 -27.690 1.00 63.22 200 THR A C 1
ATOM 1561 O O . THR A 1 200 ? 19.101 -28.674 -26.501 1.00 63.22 200 THR A O 1
ATOM 1564 N N . MET A 1 201 ? 18.954 -30.187 -28.163 1.00 57.03 201 MET A N 1
ATOM 1565 C CA . MET A 1 201 ? 19.539 -31.298 -27.416 1.00 57.03 201 MET A CA 1
ATOM 1566 C C . MET A 1 201 ? 21.032 -30.992 -27.276 1.00 57.03 201 MET A C 1
ATOM 1568 O O . MET A 1 201 ? 21.819 -31.258 -28.182 1.00 57.03 201 MET A O 1
ATOM 1572 N N . THR A 1 202 ? 21.412 -30.334 -26.187 1.00 55.59 202 THR A N 1
ATOM 1573 C CA . THR A 1 202 ? 22.815 -30.186 -25.812 1.00 55.59 202 THR A CA 1
ATOM 1574 C C . THR A 1 202 ? 23.319 -31.565 -25.399 1.00 55.59 202 THR A C 1
ATOM 1576 O O . THR A 1 202 ? 22.803 -32.126 -24.430 1.00 55.59 202 THR A O 1
ATOM 1579 N N . ALA A 1 203 ? 24.244 -32.119 -26.187 1.00 46.50 203 ALA A N 1
ATOM 1580 C CA . ALA A 1 203 ? 24.983 -33.344 -25.882 1.00 46.50 203 ALA A CA 1
ATOM 1581 C C . ALA A 1 203 ? 25.999 -33.124 -24.754 1.00 46.50 203 ALA A C 1
ATOM 1583 O O . ALA A 1 203 ? 26.504 -31.981 -24.641 1.00 46.50 203 ALA A O 1
#

InterPro domains:
  IPR000331 Rap/Ran-GAP domain [PF02145] (33-164)
  IPR000331 Rap/Ran-GAP domain [PS50085] (1-179)
  IPR027107 Tuberin/Ral GTPase-activating protein subunit alpha [PTHR10063] (28-173)
  IPR035974 Rap/Ran-GAP superfamily [G3DSA:3.40.50.11210] (24-159)
  IPR035974 Rap/Ran-GAP superfamily [SSF111347] (33-175)

pLDDT: mean 81.3, std 19.1, range [22.52, 97.56]

Organism: Heligmosomoides polygyrus (NCBI:txid6339)

Radius of gyration: 22.7 Å; chains: 1; bounding box: 41×50×96 Å

Foldseek 3Di:
DDDDDDDDDDDDDPDDDDDLPQPLLAHWDFPDPPDLDDRLPDDHRQIWGWDDDPQDTDTDLDLVRDDDDPVRSCVRQQQAQEDEAEDPDPDDDDPCVNPHPRPQWYWYWYDPDPFKTFIAIDGPDPFDFFPDDHGDIDGSNCVSVRVSRRSVRSVVRVQVVDPPDDDPPPSVVCCCVPPVVVPDDDDPPVRVCCVPPPPPPDD

Secondary structure (DSSP, 8-state):
-----PPPPP---------S-HHHHSEEEESSTT--S--TTPPTT-EEEEEEETTEEEE---TTT--S-HHHHHHHHTT-SEEEEEE-SSSPP-GGGS--SS--EEEEEEE-SSSEEEEEEEESS-----S--TT-EEETTTHHHHHHHHHHHHHHHHHHH-TTPPPTTHHHHHHIIIIIHHHPPP--HHHHHHHHHS-----

Sequence (203 aa):
MGTGEGGPGEGGPVRKVPVMGTGEVGGGVRIGRGHEGYPGGLPYDTEAPYYAAPDTELIFHVSTHLSGDVTQKWKHIGNDEVHVVWSEHSKPYRRETIATKFCDVLIVLERADSKMFRVRVETVSALEFGPLYDGALVGSEELAELVRLTVINASRAYRLAHKNHVRPLRHREHVFAHDTMRHMKKVRLSDAINALYIPTMTA